Protein AF-A0A8H5XAP9-F1 (afdb_monomer_lite)

Secondary structure (DSSP, 8-state):
-----STTEEE--SB-TTT-PBPPTTSEEEEEEE-TTSSSEEEEPPPEEPPSSTT--EEETTEEEE--TT-HHHHHSPPEEEEEHHHHHHHHHH--SS-HHHHHHHHHHTSS-S---TTS-------S-TTS----HHHHHHTT-GGGGGS-HHHHHHHHHHSTT-HHHHHHHHHHHHHHHHS----TTS-S--SS---GGG-S-------------

Sequence (217 aa):
MKDLKTEGHIYIKPECELCDQTIHTDDWTVALLGNEDGLSPSYLTNKFLFPESQDVVEIADELILCQSLKCEMCETAHPSVTVHANCYRVFKQSYCQEDAMDAIWVASAWKAPWRHRPPQRKPQLDLTEMALVSIGGPVAEAIGISGLALLPSEVLQMVRSYIPDNLLWRYSPIQNIAEEMSRPFQNPFEPQHDTNRFTLAAVKAWKRESRGDGYYL

pLDDT: mean 74.47, std 18.19, range [29.27, 95.81]

Structure (mmCIF, N/CA/C/O backbone):
data_AF-A0A8H5XAP9-F1
#
_entry.id   AF-A0A8H5XAP9-F1
#
loop_
_atom_site.group_PDB
_atom_site.id
_atom_site.type_symbol
_atom_site.label_atom_id
_atom_site.label_alt_id
_atom_site.label_comp_id
_atom_site.label_asym_id
_atom_site.label_entity_id
_atom_site.label_seq_id
_atom_site.pdbx_PDB_ins_code
_atom_site.Cartn_x
_atom_site.Cartn_y
_atom_site.Cartn_z
_atom_site.occupancy
_atom_site.B_iso_or_equiv
_atom_site.auth_seq_id
_atom_site.auth_comp_id
_atom_site.auth_asym_id
_atom_site.auth_atom_id
_atom_site.pdbx_PDB_model_num
ATOM 1 N N . MET A 1 1 ? 17.745 -8.610 -31.308 1.00 33.56 1 MET A N 1
ATOM 2 C CA . MET A 1 1 ? 17.096 -8.427 -29.994 1.00 33.56 1 MET A CA 1
ATOM 3 C C . MET A 1 1 ? 17.336 -6.984 -29.614 1.00 33.56 1 MET A C 1
ATOM 5 O O . MET A 1 1 ? 18.493 -6.623 -29.487 1.00 33.56 1 MET A O 1
ATOM 9 N N . LYS A 1 2 ? 16.303 -6.137 -29.648 1.00 31.84 2 LYS A N 1
ATOM 10 C CA . LYS A 1 2 ? 16.456 -4.697 -29.408 1.00 31.84 2 LYS A CA 1
ATOM 11 C C . LYS A 1 2 ? 16.615 -4.451 -27.911 1.00 31.84 2 LYS A C 1
ATOM 13 O O . LYS A 1 2 ? 15.776 -4.912 -27.144 1.00 31.84 2 LYS A O 1
ATOM 18 N N . ASP A 1 3 ? 17.664 -3.717 -27.563 1.00 31.50 3 ASP A N 1
ATOM 19 C CA . ASP A 1 3 ? 17.886 -3.096 -26.264 1.00 31.50 3 ASP A CA 1
ATOM 20 C C . ASP A 1 3 ? 16.655 -2.274 -25.859 1.00 31.50 3 ASP A C 1
ATOM 22 O O . ASP A 1 3 ? 16.373 -1.218 -26.433 1.00 31.50 3 ASP A O 1
ATOM 26 N N . LEU A 1 4 ? 15.885 -2.778 -24.895 1.00 40.34 4 LEU A N 1
ATOM 27 C CA . LEU A 1 4 ? 14.902 -1.977 -24.175 1.00 40.34 4 LEU A CA 1
ATOM 28 C C . LEU A 1 4 ? 15.673 -1.228 -23.091 1.00 40.34 4 LEU A C 1
ATOM 30 O O . LEU A 1 4 ? 16.232 -1.839 -22.185 1.00 40.34 4 LEU A O 1
ATOM 34 N N . LYS A 1 5 ? 15.756 0.094 -23.246 1.00 38.84 5 LYS A N 1
ATOM 35 C CA . LYS A 1 5 ? 16.315 1.024 -22.263 1.00 38.84 5 LYS A CA 1
ATOM 36 C C . LYS A 1 5 ? 15.755 0.740 -20.862 1.00 38.84 5 LYS A C 1
ATOM 38 O O . LYS A 1 5 ? 14.582 0.428 -20.700 1.00 38.84 5 LYS A O 1
ATOM 43 N N . THR A 1 6 ? 16.599 0.929 -19.854 1.00 47.81 6 THR A N 1
ATOM 44 C CA . THR A 1 6 ? 16.268 0.940 -18.417 1.00 47.81 6 THR A CA 1
ATOM 45 C C . THR A 1 6 ? 15.243 2.010 -18.020 1.00 47.81 6 THR A C 1
ATOM 47 O O . THR A 1 6 ? 14.679 1.943 -16.930 1.00 47.81 6 THR A O 1
ATOM 50 N N . GLU A 1 7 ? 14.972 2.976 -18.901 1.00 54.88 7 GLU A N 1
ATOM 51 C CA . GLU A 1 7 ? 13.899 3.962 -18.771 1.00 54.88 7 GLU A CA 1
ATOM 52 C C . GLU A 1 7 ? 12.543 3.262 -18.943 1.00 54.88 7 GLU A C 1
ATOM 54 O O . GLU A 1 7 ? 12.080 3.044 -20.059 1.00 54.88 7 GLU A O 1
ATOM 59 N N . GLY A 1 8 ? 11.935 2.867 -17.825 1.00 74.62 8 GLY A N 1
ATOM 60 C CA . GLY A 1 8 ? 10.549 2.402 -17.785 1.00 74.62 8 GLY A CA 1
ATOM 61 C C . GLY A 1 8 ? 10.329 1.030 -17.157 1.00 74.62 8 GLY A C 1
ATOM 62 O O . GLY A 1 8 ? 9.193 0.602 -17.046 1.00 74.62 8 GLY A O 1
ATOM 63 N N . HIS A 1 9 ? 11.365 0.316 -16.719 1.00 84.00 9 HIS A N 1
ATOM 64 C CA . HIS A 1 9 ? 11.177 -0.990 -16.080 1.00 84.00 9 HIS A CA 1
ATOM 65 C C . HIS A 1 9 ? 10.960 -0.846 -14.570 1.00 84.00 9 HIS A C 1
ATOM 67 O O . HIS A 1 9 ? 11.804 -0.258 -13.896 1.00 84.00 9 HIS A O 1
ATOM 73 N N . ILE A 1 10 ? 9.876 -1.407 -14.023 1.00 85.44 10 ILE A N 1
ATOM 74 C CA . ILE A 1 10 ? 9.611 -1.400 -12.578 1.00 85.44 10 ILE A CA 1
ATOM 75 C C . ILE A 1 10 ? 9.282 -2.789 -12.050 1.00 85.44 10 ILE A C 1
ATOM 77 O O . ILE A 1 10 ? 8.612 -3.584 -12.705 1.00 85.44 10 ILE A O 1
ATOM 81 N N . TYR A 1 11 ? 9.744 -3.076 -10.835 1.00 86.50 11 TYR A N 1
ATOM 82 C CA . TYR A 1 11 ? 9.381 -4.301 -10.135 1.00 86.50 11 TYR A CA 1
ATOM 83 C C . TYR A 1 11 ? 8.073 -4.096 -9.365 1.00 86.50 11 TYR A C 1
ATOM 85 O O . TYR A 1 11 ? 7.950 -3.142 -8.600 1.00 86.50 11 TYR A O 1
ATOM 93 N N . ILE A 1 12 ? 7.101 -4.983 -9.528 1.00 88.12 12 ILE A N 1
ATOM 94 C CA . ILE A 1 12 ? 5.862 -4.970 -8.749 1.00 88.12 12 ILE A CA 1
ATOM 95 C C . ILE A 1 12 ? 5.796 -6.209 -7.858 1.00 88.12 12 ILE A C 1
ATOM 97 O O . ILE A 1 12 ? 6.134 -7.319 -8.268 1.00 88.12 12 ILE A O 1
ATOM 101 N N . LYS A 1 13 ? 5.393 -6.012 -6.602 1.00 87.25 13 LYS A N 1
ATOM 102 C CA . LYS A 1 13 ? 5.287 -7.080 -5.604 1.00 87.25 13 LYS A CA 1
ATOM 103 C C . LYS A 1 13 ? 3.863 -7.628 -5.570 1.00 87.25 13 LYS A C 1
ATOM 105 O O . LYS A 1 13 ? 2.929 -6.834 -5.595 1.00 87.25 13 LYS A O 1
ATOM 110 N N . PRO A 1 14 ? 3.681 -8.949 -5.399 1.00 87.94 14 PRO A N 1
ATOM 111 C CA . PRO A 1 14 ? 2.363 -9.556 -5.202 1.00 87.94 14 PRO A CA 1
ATOM 112 C C . PRO A 1 14 ? 1.807 -9.334 -3.784 1.00 87.94 14 PRO A C 1
ATOM 114 O O . PRO A 1 14 ? 0.855 -9.992 -3.382 1.00 87.94 14 PRO A O 1
ATOM 117 N N . GLU A 1 15 ? 2.409 -8.439 -3.002 1.00 89.75 15 GLU A N 1
ATOM 118 C CA . GLU A 1 15 ? 2.004 -8.071 -1.648 1.00 89.75 15 GLU A CA 1
ATOM 119 C C . GLU A 1 15 ? 1.873 -6.551 -1.597 1.00 89.75 15 GLU A C 1
ATOM 121 O O . GLU A 1 15 ? 2.761 -5.823 -2.047 1.00 89.75 15 GLU A O 1
ATOM 126 N N . CYS A 1 16 ? 0.760 -6.067 -1.054 1.00 91.19 16 CYS A N 1
ATOM 127 C CA . CYS A 1 16 ? 0.533 -4.646 -0.880 1.00 91.19 16 CYS A CA 1
ATOM 128 C C . CYS A 1 16 ? 1.353 -4.135 0.295 1.00 91.19 16 CYS A C 1
ATOM 130 O O . CYS A 1 16 ? 1.104 -4.501 1.434 1.00 91.19 16 CYS A O 1
ATOM 132 N N . GLU A 1 17 ? 2.255 -3.197 0.042 1.00 90.31 17 GLU A N 1
ATOM 133 C CA . GLU A 1 17 ? 3.202 -2.731 1.063 1.00 90.31 17 GLU A CA 1
ATOM 134 C C . GLU A 1 17 ? 2.578 -1.792 2.115 1.00 90.31 17 GLU A C 1
ATOM 136 O O . GLU A 1 17 ? 3.234 -1.428 3.090 1.00 90.31 17 GLU A O 1
ATOM 141 N N . LEU A 1 18 ? 1.293 -1.441 1.962 1.00 89.75 18 LEU A N 1
ATOM 142 C CA . LEU A 1 18 ? 0.511 -0.734 2.983 1.00 89.75 18 LEU A CA 1
ATOM 143 C C . LEU A 1 18 ? -0.195 -1.688 3.952 1.00 89.75 18 LEU A C 1
ATOM 145 O O . LEU A 1 18 ? -0.123 -1.470 5.157 1.00 89.75 18 LEU A O 1
ATOM 149 N N . CYS A 1 19 ? -0.897 -2.707 3.443 1.00 88.81 19 CYS A N 1
ATOM 150 C CA . CYS A 1 19 ? -1.712 -3.611 4.268 1.00 88.81 19 CYS A CA 1
ATOM 151 C C . CYS A 1 19 ? -1.105 -4.997 4.492 1.00 88.81 19 CYS A C 1
ATOM 153 O O . CYS A 1 19 ? -1.714 -5.808 5.185 1.00 88.81 19 CYS A O 1
ATOM 155 N N . ASP A 1 20 ? 0.032 -5.279 3.859 1.00 86.31 20 ASP A N 1
ATOM 156 C CA . ASP A 1 20 ? 0.786 -6.533 3.921 1.00 86.31 20 ASP A CA 1
ATOM 157 C C . ASP A 1 20 ? -0.023 -7.775 3.492 1.00 86.31 20 ASP A C 1
ATOM 159 O O . ASP A 1 20 ? 0.330 -8.911 3.800 1.00 86.31 20 ASP A O 1
ATOM 163 N N . GLN A 1 21 ? -1.117 -7.570 2.747 1.00 86.88 21 GLN A N 1
ATOM 164 C CA . GLN A 1 21 ? -1.918 -8.639 2.144 1.00 86.88 21 GLN A CA 1
ATOM 165 C C . GLN A 1 21 ? -1.531 -8.862 0.683 1.00 86.88 21 GLN A C 1
ATOM 167 O O . GLN A 1 21 ? -1.113 -7.931 -0.010 1.00 86.88 21 GLN A O 1
ATOM 172 N N . THR A 1 22 ? -1.730 -10.091 0.210 1.00 88.88 22 THR A N 1
ATOM 173 C CA . THR A 1 22 ? -1.566 -10.463 -1.198 1.00 88.88 22 THR A CA 1
ATOM 174 C C . THR A 1 22 ? -2.442 -9.599 -2.105 1.00 88.88 22 THR A C 1
ATOM 176 O O . THR A 1 22 ? -3.588 -9.311 -1.760 1.00 88.88 22 THR A O 1
ATOM 179 N N . ILE A 1 23 ? -1.885 -9.196 -3.246 1.00 90.50 23 ILE A N 1
ATOM 180 C CA . ILE A 1 23 ? -2.599 -8.539 -4.341 1.00 90.50 23 ILE A CA 1
ATOM 181 C C . ILE A 1 23 ? -2.984 -9.620 -5.349 1.00 90.50 23 ILE A C 1
ATOM 183 O O . ILE A 1 23 ? -2.113 -10.322 -5.871 1.00 90.50 23 ILE A O 1
ATOM 187 N N . HIS A 1 24 ? -4.279 -9.774 -5.598 1.00 89.19 24 HIS A N 1
ATOM 188 C CA . HIS A 1 24 ? -4.807 -10.726 -6.569 1.00 89.19 24 HIS A CA 1
ATOM 189 C C . HIS A 1 24 ? -4.922 -10.098 -7.958 1.00 89.19 24 HIS A C 1
ATOM 191 O O . HIS A 1 24 ? -4.840 -8.888 -8.131 1.00 89.19 24 HIS A O 1
ATOM 197 N N . THR A 1 25 ? -5.086 -10.930 -8.979 1.00 87.00 25 THR A N 1
ATOM 198 C CA . THR A 1 25 ? -5.018 -10.508 -10.385 1.00 87.00 25 THR A CA 1
ATOM 199 C C . THR A 1 25 ? -6.184 -9.608 -10.810 1.00 87.00 25 THR A C 1
ATOM 201 O O . THR A 1 25 ? -6.089 -8.828 -11.752 1.00 87.00 25 THR A O 1
ATOM 204 N N . ASP A 1 26 ? -7.290 -9.675 -10.079 1.00 86.12 26 ASP A N 1
ATOM 205 C CA . ASP A 1 26 ? -8.465 -8.822 -10.214 1.00 86.12 26 ASP A CA 1
ATOM 206 C C . ASP A 1 26 ? -8.389 -7.542 -9.361 1.00 86.12 26 ASP A C 1
ATOM 208 O O . ASP A 1 26 ? -9.256 -6.667 -9.472 1.00 86.12 26 ASP A O 1
ATOM 212 N N . ASP A 1 27 ? -7.345 -7.385 -8.542 1.00 90.50 27 ASP A N 1
ATOM 213 C CA . ASP A 1 27 ? -7.170 -6.206 -7.710 1.00 90.50 27 ASP A CA 1
ATOM 214 C C . ASP A 1 27 ? -6.608 -5.024 -8.507 1.00 90.50 27 ASP A C 1
ATOM 216 O O . ASP A 1 27 ? -5.501 -5.038 -9.060 1.00 90.50 27 ASP A O 1
ATOM 220 N N . TRP A 1 28 ? -7.350 -3.916 -8.469 1.00 94.69 28 TRP A N 1
ATOM 221 C CA . TRP A 1 28 ? -6.839 -2.625 -8.909 1.00 94.69 28 TRP A CA 1
ATOM 222 C C . TRP A 1 28 ? -5.670 -2.187 -8.033 1.00 94.69 28 TRP A C 1
ATOM 224 O O . TRP A 1 28 ? -5.798 -2.053 -6.812 1.00 94.69 28 TRP A O 1
ATOM 234 N N . THR A 1 29 ? -4.563 -1.862 -8.683 1.00 94.56 29 THR A N 1
ATOM 235 C CA . THR A 1 29 ? -3.263 -1.593 -8.077 1.00 94.56 29 THR A CA 1
ATOM 236 C C . THR A 1 29 ? -2.699 -0.278 -8.605 1.00 94.56 29 THR A C 1
ATOM 238 O O . THR A 1 29 ? -3.021 0.157 -9.711 1.00 94.56 29 THR A O 1
ATOM 241 N N . VAL A 1 30 ? -1.890 0.386 -7.786 1.00 94.94 30 VAL A N 1
ATOM 242 C CA . VAL A 1 30 ? -1.013 1.485 -8.201 1.00 94.94 30 VAL A CA 1
ATOM 243 C C . VAL A 1 30 ? 0.399 1.198 -7.708 1.00 94.94 30 VAL A C 1
ATOM 245 O O . VAL A 1 30 ? 0.587 0.516 -6.695 1.00 94.94 30 VAL A O 1
ATOM 248 N N . ALA A 1 31 ? 1.391 1.735 -8.408 1.00 92.94 31 ALA A N 1
ATOM 249 C CA . ALA A 1 31 ? 2.776 1.692 -7.978 1.00 92.94 31 ALA A CA 1
ATOM 250 C C . ALA A 1 31 ? 3.301 3.111 -7.743 1.00 92.94 31 ALA A C 1
ATOM 252 O O . ALA A 1 31 ? 3.038 4.025 -8.525 1.00 92.94 31 ALA A O 1
ATOM 253 N N . LEU A 1 32 ? 4.046 3.291 -6.655 1.00 92.50 32 LEU A N 1
ATOM 254 C CA . LEU A 1 32 ? 4.841 4.493 -6.427 1.00 92.50 32 LEU A CA 1
ATOM 255 C C . LEU A 1 32 ? 6.282 4.173 -6.803 1.00 92.50 32 LEU A C 1
ATOM 257 O O . LEU A 1 32 ? 6.804 3.143 -6.383 1.00 92.50 32 LEU A O 1
ATOM 261 N N . LEU A 1 33 ? 6.929 5.044 -7.566 1.00 89.25 33 LEU A N 1
ATOM 262 C CA . LEU A 1 33 ? 8.347 4.938 -7.894 1.00 89.25 33 LEU A CA 1
ATOM 263 C C . LEU A 1 33 ? 9.110 5.965 -7.071 1.00 89.25 33 LEU A C 1
ATOM 265 O O . LEU A 1 33 ? 8.654 7.095 -6.909 1.00 89.25 33 LEU A O 1
ATOM 269 N N . GLY A 1 34 ? 10.273 5.573 -6.573 1.00 86.75 34 GLY A N 1
ATOM 270 C CA . GLY A 1 34 ? 11.182 6.463 -5.873 1.00 86.75 34 GLY A CA 1
ATOM 271 C C . GLY A 1 34 ? 12.022 7.289 -6.835 1.00 86.75 34 GLY A C 1
ATOM 272 O O . GLY A 1 34 ? 12.225 6.927 -7.995 1.00 86.75 34 GLY A O 1
ATOM 273 N N . ASN A 1 35 ? 12.556 8.393 -6.333 1.00 83.88 35 ASN A N 1
ATOM 274 C CA . ASN A 1 35 ? 13.660 9.104 -6.968 1.00 83.88 35 ASN A CA 1
ATOM 275 C C . ASN A 1 35 ? 14.957 8.253 -6.972 1.00 83.88 35 ASN A C 1
ATOM 277 O O . ASN A 1 35 ? 14.998 7.140 -6.437 1.00 83.88 35 ASN A O 1
ATOM 281 N N . GLU A 1 36 ? 16.032 8.752 -7.586 1.00 77.19 36 GLU A N 1
ATOM 282 C CA . GLU A 1 36 ? 17.306 8.024 -7.754 1.00 77.19 36 GLU A CA 1
ATOM 283 C C . GLU A 1 36 ? 17.891 7.527 -6.409 1.00 77.19 36 GLU A C 1
ATOM 285 O O . GLU A 1 36 ? 18.351 6.386 -6.250 1.00 77.19 36 GLU A O 1
ATOM 290 N N . ASP A 1 37 ? 17.799 8.372 -5.386 1.00 74.94 37 ASP A N 1
ATOM 291 C CA . ASP A 1 37 ? 18.199 8.154 -3.996 1.00 74.94 37 ASP A CA 1
ATOM 292 C C . ASP A 1 37 ? 17.166 7.357 -3.179 1.00 74.94 37 ASP A C 1
ATOM 294 O O . ASP A 1 37 ? 17.506 6.760 -2.150 1.00 74.94 37 ASP A O 1
ATOM 298 N N . GLY A 1 38 ? 15.967 7.125 -3.724 1.00 75.19 38 GLY A N 1
ATOM 299 C CA . GLY A 1 38 ? 14.913 6.265 -3.173 1.00 75.19 38 GLY A CA 1
ATOM 300 C C . GLY A 1 38 ? 14.424 6.724 -1.805 1.00 75.19 38 GLY A C 1
ATOM 301 O O . GLY A 1 38 ? 13.996 5.901 -0.989 1.00 75.19 38 GLY A O 1
ATOM 302 N N . LEU A 1 39 ? 14.579 8.017 -1.531 1.00 78.06 39 LEU A N 1
ATOM 303 C CA . LEU A 1 39 ? 14.217 8.645 -0.269 1.00 78.06 39 LEU A CA 1
ATOM 304 C C . LEU A 1 39 ? 12.804 9.215 -0.331 1.00 78.06 39 LEU A C 1
ATOM 306 O O . LEU A 1 39 ? 12.109 9.163 0.682 1.00 78.06 39 LEU A O 1
ATOM 310 N N . SER A 1 40 ? 12.366 9.653 -1.511 1.00 82.50 40 SER A N 1
ATOM 311 C CA . SER A 1 40 ? 11.020 10.162 -1.754 1.00 82.50 40 SER A CA 1
ATOM 312 C C . SER A 1 40 ? 10.404 9.532 -3.009 1.00 82.50 40 SER A C 1
ATOM 314 O O . SER A 1 40 ? 11.134 9.079 -3.902 1.00 82.50 40 SER A O 1
ATOM 316 N N . PRO A 1 41 ? 9.067 9.473 -3.093 1.00 89.19 41 PRO A N 1
ATOM 317 C CA . PRO A 1 41 ? 8.372 9.141 -4.321 1.00 89.19 41 PRO A CA 1
ATOM 318 C C . PRO A 1 41 ? 8.589 10.248 -5.362 1.00 89.19 41 PRO A C 1
ATOM 320 O O . PRO A 1 41 ? 8.567 11.437 -5.061 1.00 89.19 41 PRO A O 1
ATOM 323 N N . SER A 1 42 ? 8.793 9.848 -6.610 1.00 88.94 42 SER A N 1
ATOM 324 C CA . SER A 1 42 ? 8.924 10.736 -7.768 1.00 88.94 42 SER A CA 1
ATOM 325 C C . SER A 1 42 ? 7.742 10.609 -8.726 1.00 88.94 42 SER A C 1
ATOM 327 O O . SER A 1 42 ? 7.433 11.547 -9.460 1.00 88.94 42 SER A O 1
ATOM 329 N N . TYR A 1 43 ? 7.071 9.455 -8.724 1.00 89.12 43 TYR A N 1
ATOM 330 C CA . TYR A 1 43 ? 6.002 9.151 -9.662 1.00 89.12 43 TYR A CA 1
ATOM 331 C C . TYR A 1 43 ? 4.976 8.189 -9.058 1.00 89.12 43 TYR A C 1
ATOM 333 O O . TYR A 1 43 ? 5.321 7.289 -8.291 1.00 89.12 43 TYR A O 1
ATOM 341 N N . LEU A 1 44 ? 3.713 8.376 -9.433 1.00 91.69 44 LEU A N 1
ATOM 342 C CA . LEU A 1 44 ? 2.600 7.483 -9.132 1.00 91.69 44 LEU A CA 1
ATOM 343 C C . LEU A 1 44 ? 1.992 7.036 -10.457 1.00 91.69 44 LEU A C 1
ATOM 345 O O . LEU A 1 44 ? 1.592 7.881 -11.258 1.00 91.69 44 LEU A O 1
ATOM 349 N N . THR A 1 45 ? 1.885 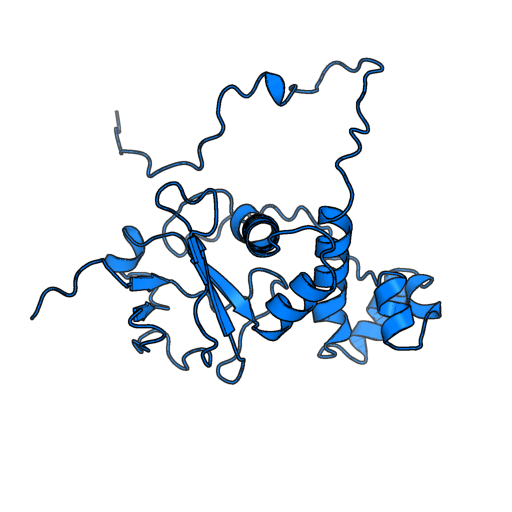5.728 -10.660 1.00 91.25 45 THR A N 1
ATOM 350 C CA . THR A 1 45 ? 1.212 5.186 -11.840 1.00 91.25 45 THR A CA 1
ATOM 351 C C . THR A 1 45 ? -0.295 5.446 -11.787 1.00 91.25 45 THR A C 1
ATOM 353 O O . THR A 1 45 ? -0.920 5.511 -10.722 1.00 91.25 45 THR A O 1
ATOM 356 N N . ASN A 1 46 ? -0.924 5.477 -12.952 1.00 90.56 46 ASN A N 1
ATOM 357 C CA . ASN A 1 46 ? -2.330 5.185 -13.126 1.00 90.56 46 ASN A CA 1
ATOM 358 C C . ASN A 1 46 ? -2.664 3.800 -12.557 1.00 90.56 46 ASN A C 1
ATOM 360 O O . ASN A 1 46 ? -1.804 2.944 -12.322 1.00 90.56 46 ASN A O 1
ATOM 364 N N . LYS A 1 47 ? -3.957 3.592 -12.307 1.00 92.69 47 LYS A N 1
ATOM 365 C CA . LYS A 1 47 ? -4.459 2.309 -11.818 1.00 92.69 47 LYS A CA 1
ATOM 366 C C . LYS A 1 47 ? -4.342 1.253 -12.911 1.00 92.69 47 LYS A C 1
ATOM 368 O O . LYS A 1 47 ? -4.772 1.493 -14.036 1.00 92.69 47 LYS A O 1
ATOM 373 N N . PHE A 1 48 ? -3.854 0.079 -12.541 1.00 90.94 48 PHE A N 1
ATOM 374 C CA . PHE A 1 48 ? -3.780 -1.102 -13.397 1.00 90.94 48 PHE A CA 1
ATOM 375 C C . PHE A 1 48 ? -4.340 -2.325 -12.661 1.00 90.94 48 PHE A C 1
ATOM 377 O O . PHE A 1 48 ? -4.443 -2.313 -11.432 1.00 90.94 48 PHE A O 1
ATOM 384 N N . LEU A 1 49 ? -4.752 -3.355 -13.399 1.00 90.75 49 LEU A N 1
ATOM 385 C CA . LEU A 1 49 ? -5.081 -4.658 -12.814 1.00 90.75 49 LEU A CA 1
ATOM 386 C C . LEU A 1 49 ? -3.782 -5.415 -12.566 1.00 90.75 49 LEU A C 1
ATOM 388 O O . LEU A 1 49 ? -2.876 -5.348 -13.391 1.00 90.75 49 LEU A O 1
ATOM 392 N N . PHE A 1 50 ? -3.660 -6.090 -11.426 1.00 89.25 50 PHE A N 1
ATOM 393 C CA . PHE A 1 50 ? -2.418 -6.788 -11.122 1.00 89.25 50 PHE A CA 1
ATOM 394 C C . PHE A 1 50 ? -2.177 -7.934 -12.131 1.00 89.25 50 PHE A C 1
ATOM 396 O O . PHE A 1 50 ? -3.069 -8.760 -12.322 1.00 89.25 50 PHE A O 1
ATOM 403 N N . PRO A 1 51 ? -1.001 -8.029 -12.782 1.00 85.25 51 PRO A N 1
ATOM 404 C CA . PRO A 1 51 ? -0.827 -8.977 -13.881 1.00 85.25 51 PRO A CA 1
ATOM 405 C C . PRO A 1 51 ? -0.906 -10.440 -13.427 1.00 85.25 51 PRO A C 1
ATOM 407 O O . PRO A 1 51 ? -0.333 -10.816 -12.401 1.00 85.25 51 PRO A O 1
ATOM 410 N N . GLU A 1 52 ? -1.552 -11.284 -14.239 1.00 74.88 52 GLU A N 1
ATOM 411 C CA . GLU A 1 52 ? -1.814 -12.698 -13.923 1.00 74.88 52 GLU A CA 1
ATOM 412 C C . GLU A 1 52 ? -0.576 -13.595 -13.853 1.00 74.88 52 GLU A C 1
ATOM 414 O O . GLU A 1 52 ? -0.614 -14.648 -13.215 1.00 74.88 52 GLU A O 1
ATOM 419 N N . SER A 1 53 ? 0.522 -13.221 -14.510 1.00 67.00 53 SER A N 1
ATOM 420 C CA . SER A 1 53 ? 1.693 -14.090 -14.597 1.00 67.00 53 SER A CA 1
ATOM 421 C C . SER A 1 53 ? 2.984 -13.364 -14.259 1.00 67.00 53 SER A C 1
ATOM 423 O O . SER A 1 53 ? 3.177 -12.195 -14.597 1.00 67.00 53 SER A O 1
ATOM 425 N N . GLN A 1 54 ? 3.898 -14.114 -13.642 1.00 61.59 54 GLN A N 1
ATOM 426 C CA . GLN A 1 54 ? 5.197 -13.618 -13.185 1.00 61.59 54 GLN A CA 1
ATOM 427 C C . GLN A 1 54 ? 6.140 -13.205 -14.336 1.00 61.59 54 GLN A C 1
ATOM 429 O O . GLN A 1 54 ? 7.182 -12.602 -14.080 1.00 61.59 54 GLN A O 1
ATOM 434 N N . ASP A 1 55 ? 5.739 -13.471 -15.586 1.00 54.97 55 ASP A N 1
ATOM 435 C CA . ASP A 1 55 ? 6.528 -13.290 -16.807 1.00 54.97 55 ASP A CA 1
ATOM 436 C C . ASP A 1 55 ? 5.821 -12.435 -17.885 1.00 54.97 55 ASP A C 1
ATOM 438 O O . ASP A 1 55 ? 6.358 -12.261 -18.982 1.00 54.97 55 ASP A O 1
ATOM 442 N N . VAL A 1 56 ? 4.628 -11.886 -17.609 1.00 53.41 56 VAL A N 1
ATOM 443 C CA . VAL A 1 56 ? 3.939 -10.977 -18.543 1.00 53.41 56 VAL A CA 1
ATOM 444 C C . VAL A 1 56 ? 4.362 -9.538 -18.269 1.00 53.41 56 VAL A C 1
ATOM 446 O O . VAL A 1 56 ? 4.164 -8.997 -17.186 1.00 53.41 56 VAL A O 1
ATOM 449 N N . VAL A 1 57 ? 4.935 -8.924 -19.302 1.00 55.62 57 VAL A N 1
ATOM 450 C CA . VAL A 1 57 ? 5.190 -7.487 -19.380 1.00 55.62 57 VAL A CA 1
ATOM 451 C C . VAL A 1 57 ? 3.872 -6.798 -19.709 1.00 55.62 57 VAL A C 1
ATOM 453 O O . VAL A 1 57 ? 3.452 -6.776 -20.866 1.00 55.62 57 VAL A O 1
ATOM 456 N N . GLU A 1 58 ? 3.218 -6.240 -18.696 1.00 63.00 58 GLU A N 1
ATOM 457 C CA . GLU A 1 58 ? 2.152 -5.266 -18.921 1.00 63.00 58 GLU A CA 1
ATOM 458 C C . GLU A 1 58 ? 2.747 -3.865 -18.996 1.00 63.00 58 GLU A C 1
ATOM 460 O O . GLU A 1 58 ? 3.676 -3.531 -18.257 1.00 63.00 58 GLU A O 1
ATOM 465 N N . ILE A 1 59 ? 2.225 -3.061 -19.924 1.00 60.62 59 ILE A N 1
ATOM 466 C CA . ILE A 1 59 ? 2.594 -1.656 -20.051 1.00 60.62 59 ILE A CA 1
ATOM 467 C C . ILE A 1 59 ? 1.521 -0.832 -19.349 1.00 60.62 59 ILE A C 1
ATOM 469 O O . ILE A 1 59 ? 0.402 -0.722 -19.850 1.00 60.62 59 ILE A O 1
ATOM 473 N N . ALA A 1 60 ? 1.874 -0.234 -18.216 1.00 65.44 60 ALA A N 1
ATOM 474 C CA . ALA A 1 60 ? 1.067 0.782 -17.550 1.00 65.44 60 ALA A CA 1
ATOM 475 C C . ALA A 1 60 ? 1.860 2.089 -17.564 1.00 65.44 60 ALA A C 1
ATOM 477 O O . ALA A 1 60 ? 2.989 2.122 -17.094 1.00 65.44 60 ALA A O 1
ATOM 478 N N . ASP A 1 61 ? 1.298 3.151 -18.141 1.00 69.06 61 ASP A N 1
ATOM 479 C CA . ASP A 1 61 ? 1.968 4.456 -18.291 1.00 69.06 61 ASP A CA 1
ATOM 480 C C . ASP A 1 61 ? 3.333 4.401 -18.970 1.00 69.06 61 ASP A C 1
ATOM 482 O O . ASP A 1 61 ? 4.286 5.040 -18.536 1.00 69.06 61 ASP A O 1
ATOM 486 N N . GLU A 1 62 ? 3.440 3.601 -20.032 1.00 79.06 62 GLU A N 1
ATOM 487 C CA . GLU A 1 62 ? 4.710 3.377 -20.738 1.00 79.06 62 GLU A CA 1
ATOM 488 C C . GLU A 1 62 ? 5.772 2.656 -19.878 1.00 79.06 62 GLU A C 1
ATOM 490 O O . GLU A 1 62 ? 6.889 2.429 -20.343 1.00 79.06 62 GLU A O 1
ATOM 495 N N . LEU A 1 63 ? 5.417 2.218 -18.662 1.00 82.06 63 LEU A N 1
ATOM 496 C CA . LEU A 1 63 ? 6.266 1.424 -17.783 1.00 82.06 63 LEU A CA 1
ATOM 497 C C . LEU A 1 63 ? 6.015 -0.068 -17.982 1.00 82.06 63 LEU A C 1
ATOM 499 O O . LEU A 1 63 ? 4.878 -0.528 -18.013 1.00 82.06 63 LEU A O 1
ATOM 503 N N . ILE A 1 64 ? 7.097 -0.833 -18.043 1.00 86.19 64 ILE A N 1
ATOM 504 C CA . ILE A 1 64 ? 7.103 -2.289 -18.021 1.00 86.19 64 ILE A CA 1
ATOM 505 C C . ILE A 1 64 ? 6.957 -2.749 -16.572 1.00 86.19 64 ILE A C 1
ATOM 507 O O . ILE A 1 64 ? 7.882 -2.602 -15.768 1.00 86.19 64 ILE A O 1
ATOM 511 N N . LEU A 1 65 ? 5.809 -3.346 -16.265 1.00 86.75 65 LEU A N 1
ATOM 512 C CA . LEU A 1 65 ? 5.547 -3.999 -14.991 1.00 86.75 65 LEU A CA 1
ATOM 513 C C . LEU A 1 65 ? 6.208 -5.380 -14.975 1.00 86.75 65 LEU A C 1
ATOM 515 O O . LEU A 1 65 ? 5.932 -6.220 -15.829 1.00 86.75 65 LEU A O 1
ATOM 519 N N . CYS A 1 66 ? 7.088 -5.619 -14.006 1.00 85.12 66 CYS A N 1
ATOM 520 C CA . CYS A 1 66 ? 7.847 -6.857 -13.894 1.00 85.12 66 CYS A CA 1
ATOM 521 C C . CYS A 1 66 ? 7.642 -7.519 -12.536 1.00 85.12 66 CYS A C 1
ATOM 523 O O . CYS A 1 66 ? 7.796 -6.890 -11.493 1.00 85.12 66 CYS A O 1
ATOM 525 N N . GLN A 1 67 ? 7.362 -8.818 -12.552 1.00 82.19 67 GLN A N 1
ATOM 526 C CA . GLN A 1 67 ? 7.283 -9.660 -11.354 1.00 82.19 67 GLN A CA 1
ATOM 527 C C . GLN A 1 67 ? 8.471 -10.631 -11.251 1.00 82.19 67 GLN A C 1
ATOM 529 O O . GLN A 1 67 ? 8.598 -11.376 -10.276 1.00 82.19 67 GLN A O 1
ATOM 534 N N . SER A 1 68 ? 9.366 -10.628 -12.245 1.00 79.25 68 SER A N 1
ATOM 535 C CA . SER A 1 68 ? 10.465 -11.581 -12.321 1.00 79.25 68 SER A CA 1
ATOM 536 C C . SER A 1 68 ? 11.542 -11.287 -11.281 1.00 79.25 68 SER A C 1
ATOM 538 O O . SER A 1 68 ? 12.186 -10.237 -11.255 1.00 79.25 68 SER A O 1
ATOM 540 N N . LEU A 1 69 ? 11.794 -12.296 -10.454 1.00 72.81 69 LEU A N 1
ATOM 541 C CA . LEU A 1 69 ? 12.771 -12.267 -9.369 1.00 72.81 69 LEU A CA 1
ATOM 542 C C . LEU A 1 69 ? 14.230 -12.232 -9.839 1.00 72.81 69 LEU A C 1
ATOM 544 O O . LEU A 1 69 ? 15.125 -11.963 -9.044 1.00 72.81 69 LEU A O 1
ATOM 548 N N . LYS A 1 70 ? 14.482 -12.561 -11.108 1.00 76.25 70 LYS A N 1
ATOM 549 C CA . LYS A 1 70 ? 15.828 -12.641 -11.697 1.00 76.25 70 LYS A CA 1
ATOM 550 C C . LYS A 1 70 ? 15.992 -11.678 -12.873 1.00 76.25 70 LYS A C 1
ATOM 552 O O . LYS A 1 70 ? 16.821 -11.915 -13.746 1.00 76.25 70 LYS A O 1
ATOM 557 N N . CYS A 1 71 ? 15.191 -10.616 -12.915 1.00 78.62 71 CYS A N 1
ATOM 558 C CA . CYS A 1 71 ? 15.281 -9.620 -13.970 1.00 78.62 71 CYS A CA 1
ATOM 559 C C . CYS A 1 71 ? 16.470 -8.679 -13.738 1.00 78.62 71 CYS A C 1
ATOM 561 O O . CYS A 1 71 ? 16.475 -7.897 -12.787 1.00 78.62 71 CYS A O 1
ATOM 563 N N . GLU A 1 72 ? 17.450 -8.710 -14.641 1.00 80.56 72 GLU A N 1
ATOM 564 C CA . GLU A 1 72 ? 18.622 -7.823 -14.597 1.00 80.56 72 GLU A CA 1
ATOM 565 C C . GLU A 1 72 ? 18.228 -6.340 -14.715 1.00 80.56 72 GLU A C 1
ATOM 567 O O . GLU A 1 72 ? 18.825 -5.484 -14.067 1.00 80.56 72 GLU A O 1
ATOM 572 N N . MET A 1 73 ? 17.155 -6.034 -15.454 1.00 80.31 73 MET A N 1
ATOM 573 C CA . MET A 1 73 ? 16.638 -4.667 -15.602 1.00 80.31 73 MET A CA 1
ATOM 574 C C . MET A 1 73 ? 16.065 -4.120 -14.287 1.00 80.31 73 MET A C 1
ATOM 576 O O . MET A 1 73 ? 16.234 -2.937 -13.988 1.00 80.31 73 MET A O 1
ATOM 580 N N . CYS A 1 74 ? 15.433 -4.975 -13.471 1.00 79.69 74 CYS A N 1
ATOM 581 C CA . CYS A 1 74 ? 14.950 -4.603 -12.138 1.00 79.69 74 CYS A CA 1
ATOM 582 C C . CYS A 1 74 ? 16.091 -4.304 -11.158 1.00 79.69 74 CYS A C 1
ATOM 584 O O . CYS A 1 74 ? 15.863 -3.591 -10.185 1.00 79.69 74 CYS A O 1
ATOM 586 N N . GLU A 1 75 ? 17.307 -4.825 -11.373 1.00 75.19 75 GLU A N 1
ATOM 587 C CA . GLU A 1 75 ? 18.435 -4.545 -10.472 1.00 75.19 75 GLU A CA 1
ATOM 588 C C . GLU A 1 75 ? 18.881 -3.083 -10.528 1.00 75.19 75 GLU A C 1
ATOM 590 O O . GLU A 1 75 ? 19.380 -2.545 -9.539 1.00 75.19 75 GLU A O 1
ATOM 595 N N . THR A 1 76 ? 18.723 -2.455 -11.692 1.00 75.81 76 THR A N 1
ATOM 596 C CA . THR A 1 76 ? 19.097 -1.058 -11.942 1.00 75.81 76 THR A CA 1
ATOM 597 C C . THR A 1 76 ? 17.900 -0.113 -11.965 1.00 75.81 76 THR A C 1
ATOM 599 O O . THR A 1 76 ? 18.084 1.090 -12.130 1.00 75.81 76 THR A O 1
ATOM 602 N N . ALA A 1 77 ? 16.683 -0.644 -11.834 1.00 79.06 77 ALA A N 1
ATOM 603 C CA . ALA A 1 77 ? 15.456 0.137 -11.816 1.00 79.06 77 ALA A CA 1
ATOM 604 C C . ALA A 1 77 ? 15.336 0.990 -10.545 1.00 79.06 77 ALA A C 1
ATOM 606 O O . ALA A 1 77 ? 15.910 0.683 -9.494 1.00 79.06 77 ALA A O 1
ATOM 607 N N . HIS A 1 78 ? 14.532 2.049 -10.637 1.00 80.31 78 HIS A N 1
ATOM 608 C CA . HIS A 1 78 ? 14.129 2.817 -9.466 1.00 80.31 78 HIS A CA 1
ATOM 609 C C . HIS A 1 78 ? 13.383 1.916 -8.474 1.00 80.31 78 HIS A C 1
ATOM 611 O O . HIS A 1 78 ? 12.635 1.026 -8.890 1.00 80.31 78 HIS A O 1
ATOM 617 N N . PRO A 1 79 ? 13.564 2.132 -7.158 1.00 83.00 79 PRO A N 1
ATOM 618 C CA . PRO A 1 79 ? 12.775 1.420 -6.171 1.00 83.00 79 PRO A CA 1
ATOM 619 C C . PRO A 1 79 ? 11.299 1.733 -6.391 1.00 83.00 79 PRO A C 1
ATOM 621 O O . PRO A 1 79 ? 10.929 2.865 -6.694 1.00 83.00 79 PRO A O 1
ATOM 624 N N . SER A 1 80 ? 10.461 0.730 -6.206 1.00 87.88 80 SER A N 1
ATOM 625 C CA . SER A 1 80 ? 9.022 0.837 -6.380 1.00 87.88 80 SER A CA 1
ATOM 626 C C . SER A 1 80 ? 8.304 0.234 -5.186 1.00 87.88 80 SER A C 1
ATOM 628 O O . SER A 1 80 ? 8.795 -0.701 -4.544 1.00 87.88 80 SER A O 1
ATOM 630 N N . VAL A 1 81 ? 7.134 0.793 -4.905 1.00 90.38 81 VAL A N 1
ATOM 631 C CA . VAL A 1 81 ? 6.207 0.323 -3.888 1.00 90.38 81 VAL A CA 1
ATOM 632 C C . VAL A 1 81 ? 4.911 -0.076 -4.570 1.00 90.38 81 VAL A C 1
ATOM 634 O O . VAL A 1 81 ? 4.345 0.727 -5.309 1.00 90.38 81 VAL A O 1
ATOM 637 N N . THR A 1 82 ? 4.423 -1.288 -4.318 1.00 92.88 82 THR A N 1
ATOM 638 C CA . THR A 1 82 ? 3.161 -1.778 -4.895 1.00 92.88 82 THR A CA 1
ATOM 639 C C . THR A 1 82 ? 2.042 -1.734 -3.863 1.00 92.88 82 THR A C 1
ATOM 641 O O . THR A 1 82 ? 2.191 -2.253 -2.755 1.00 92.88 82 THR A O 1
ATOM 644 N N . VAL A 1 83 ? 0.910 -1.110 -4.202 1.00 95.00 83 VAL A N 1
ATOM 645 C CA . VAL A 1 83 ? -0.223 -0.976 -3.278 1.00 95.00 83 VAL A CA 1
ATOM 646 C C . VAL A 1 83 ? -1.565 -1.175 -3.974 1.00 95.00 83 VAL A C 1
ATOM 648 O O . VAL A 1 83 ? -1.777 -0.703 -5.091 1.00 95.00 83 VAL A O 1
ATOM 651 N N . HIS A 1 84 ? -2.526 -1.795 -3.282 1.00 95.81 84 HIS A N 1
ATOM 652 C CA . HIS A 1 84 ? -3.911 -1.784 -3.748 1.00 95.81 84 HIS A CA 1
ATOM 653 C C . HIS A 1 84 ? -4.383 -0.333 -3.928 1.00 95.81 84 HIS A C 1
ATOM 655 O O . HIS A 1 84 ? -4.209 0.511 -3.042 1.00 95.81 84 HIS A O 1
ATOM 661 N N . ALA A 1 85 ? -5.089 -0.053 -5.020 1.00 95.81 85 ALA A N 1
ATOM 662 C CA . ALA A 1 85 ? -5.652 1.264 -5.297 1.00 95.81 85 ALA A CA 1
ATOM 663 C C . ALA A 1 85 ? -6.638 1.719 -4.203 1.00 95.81 85 ALA A C 1
ATOM 665 O O . ALA A 1 85 ? -6.744 2.912 -3.906 1.00 95.81 85 ALA A O 1
ATOM 666 N N . ASN A 1 86 ? -7.350 0.775 -3.576 1.00 94.25 86 ASN A N 1
ATOM 667 C CA . ASN A 1 86 ? -8.224 1.066 -2.440 1.00 94.25 86 ASN A CA 1
ATOM 668 C C . ASN A 1 86 ? -7.435 1.398 -1.169 1.00 94.25 86 ASN A C 1
ATOM 670 O O . ASN A 1 86 ? -7.814 2.333 -0.472 1.00 94.25 86 ASN A O 1
ATOM 674 N N . CYS A 1 87 ? -6.331 0.696 -0.896 1.00 94.69 87 CYS A N 1
ATOM 675 C CA . CYS A 1 87 ? -5.445 0.995 0.232 1.00 94.69 87 CYS A CA 1
ATOM 676 C C . CYS A 1 87 ? -4.840 2.397 0.099 1.00 94.69 87 CYS A C 1
ATOM 678 O O . CYS A 1 87 ? -4.910 3.179 1.044 1.00 94.69 87 CYS A O 1
ATOM 680 N N . TYR A 1 88 ? -4.355 2.749 -1.098 1.00 95.31 88 TYR A N 1
ATOM 681 C CA . TYR A 1 88 ? -3.887 4.102 -1.410 1.00 95.31 88 TYR A CA 1
ATOM 682 C C . TYR A 1 88 ? -4.973 5.156 -1.134 1.00 95.31 88 TYR A C 1
ATOM 684 O O . TYR A 1 88 ? -4.726 6.166 -0.476 1.00 95.31 88 TYR A O 1
ATOM 692 N N . ARG A 1 89 ? -6.208 4.909 -1.599 1.00 94.19 89 ARG A N 1
ATOM 693 C CA . ARG A 1 89 ? -7.337 5.828 -1.392 1.00 94.19 89 ARG A CA 1
ATOM 694 C C . ARG A 1 89 ? -7.686 5.994 0.087 1.00 94.19 89 ARG A C 1
ATOM 696 O O . ARG A 1 89 ? -7.866 7.125 0.522 1.00 94.19 89 ARG A O 1
ATOM 703 N N . VAL A 1 90 ? -7.791 4.895 0.832 1.00 92.19 90 VAL A N 1
ATOM 704 C CA . VAL A 1 90 ? -8.120 4.907 2.266 1.00 92.19 90 VAL A CA 1
ATOM 705 C C . VAL A 1 90 ? -7.063 5.676 3.055 1.00 92.19 90 VAL A C 1
ATOM 707 O O . VAL A 1 90 ? -7.421 6.523 3.872 1.00 92.19 90 VAL A O 1
ATOM 710 N N . PHE A 1 91 ? -5.777 5.445 2.767 1.00 93.75 91 PHE A N 1
ATOM 711 C CA . PHE A 1 91 ? -4.688 6.196 3.388 1.00 93.75 91 PHE A CA 1
ATOM 712 C C . PHE A 1 91 ? -4.836 7.693 3.109 1.00 93.75 91 PHE A C 1
ATOM 714 O O . PHE A 1 91 ? -4.912 8.491 4.035 1.00 93.75 91 PHE A O 1
ATOM 721 N N . LYS A 1 92 ? -4.970 8.077 1.833 1.00 93.38 92 LYS A N 1
ATOM 722 C CA . LYS A 1 92 ? -5.106 9.482 1.424 1.00 93.38 92 LYS A CA 1
ATOM 723 C C . LYS A 1 92 ? -6.326 10.177 2.041 1.00 93.38 92 LYS A C 1
ATOM 725 O O . LYS A 1 92 ? -6.272 11.371 2.288 1.00 93.38 92 LYS A O 1
ATOM 730 N N . GLN A 1 93 ? -7.422 9.453 2.264 1.00 90.50 93 GLN A N 1
ATOM 731 C CA . GLN A 1 93 ? -8.627 9.991 2.911 1.00 90.50 93 GLN A CA 1
ATOM 732 C C . GLN A 1 93 ? -8.464 10.195 4.419 1.00 90.50 93 GLN A C 1
ATOM 734 O O . GLN A 1 93 ? -9.163 11.027 4.987 1.00 90.50 93 GLN A O 1
ATOM 739 N N . SER A 1 94 ? -7.579 9.425 5.051 1.00 89.06 94 SER A N 1
ATOM 740 C CA . SER A 1 94 ? -7.364 9.445 6.504 1.00 89.06 94 SER A CA 1
ATOM 741 C C . SER A 1 94 ? -6.143 10.287 6.897 1.00 89.06 94 SER A C 1
ATOM 743 O O . SER A 1 94 ? -5.963 10.610 8.066 1.00 89.06 94 SER A O 1
ATOM 745 N N . TYR A 1 95 ? -5.303 10.648 5.922 1.00 90.75 95 TYR A N 1
ATOM 746 C CA . TYR A 1 95 ? -4.143 11.510 6.102 1.00 90.75 95 TYR A CA 1
ATOM 747 C C . TYR A 1 95 ? -4.538 12.991 5.997 1.00 90.75 95 TYR A C 1
ATOM 749 O O . TYR A 1 95 ? -5.120 13.413 4.998 1.00 90.75 95 TYR A O 1
ATOM 757 N N . CYS A 1 96 ? -4.218 13.785 7.021 1.00 84.62 96 CYS A N 1
ATOM 758 C CA . CYS A 1 96 ? -4.687 15.169 7.159 1.00 84.62 96 CYS A CA 1
ATOM 759 C C . CYS A 1 96 ? -3.684 16.238 6.693 1.00 84.62 96 CYS A C 1
ATOM 761 O O . CYS A 1 96 ? -4.023 17.421 6.727 1.00 84.62 96 CYS A O 1
ATOM 763 N N . GLN A 1 97 ? -2.457 15.867 6.314 1.00 82.25 97 GLN A N 1
ATOM 764 C CA . GLN A 1 97 ? -1.444 16.824 5.848 1.00 82.25 97 GLN A CA 1
ATOM 765 C C . GLN A 1 97 ? -1.378 16.881 4.314 1.00 82.25 97 GLN A C 1
ATOM 767 O O . GLN A 1 97 ? -1.961 16.050 3.610 1.00 82.25 97 GLN A O 1
ATOM 772 N N . GLU A 1 98 ? -0.680 17.892 3.795 1.00 75.00 98 GLU A N 1
ATOM 773 C CA . GLU A 1 98 ? -0.376 17.989 2.368 1.00 75.00 98 GLU A CA 1
ATOM 774 C C . GLU A 1 98 ? 0.569 16.853 1.943 1.00 75.00 98 GLU A C 1
ATOM 776 O O . GLU A 1 98 ? 1.349 16.346 2.742 1.00 75.00 98 GLU A O 1
ATOM 781 N N . ASP A 1 99 ? 0.464 16.444 0.681 1.00 78.19 99 ASP A N 1
ATOM 782 C CA . ASP A 1 99 ? 1.294 15.403 0.063 1.00 78.19 99 ASP A CA 1
ATOM 783 C C . ASP A 1 99 ? 1.291 14.016 0.750 1.00 78.19 99 ASP A C 1
ATOM 785 O O . ASP A 1 99 ? 2.280 13.514 1.284 1.00 78.19 99 ASP A O 1
ATOM 789 N N . ALA A 1 100 ? 0.153 13.320 0.659 1.00 88.19 100 ALA A N 1
ATOM 790 C CA . ALA A 1 100 ? 0.031 11.942 1.141 1.00 88.19 100 ALA A CA 1
ATOM 791 C C . ALA A 1 100 ? 0.979 10.941 0.442 1.00 88.19 100 ALA A C 1
ATOM 793 O O . ALA A 1 100 ? 1.135 9.827 0.943 1.00 88.19 100 ALA A O 1
ATOM 794 N N . MET A 1 101 ? 1.579 11.274 -0.713 1.00 90.44 101 MET A N 1
ATOM 795 C CA . MET A 1 101 ? 2.473 10.341 -1.410 1.00 90.44 101 ME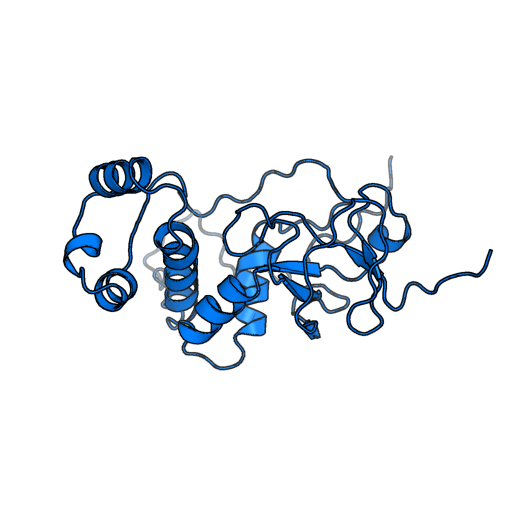T A CA 1
ATOM 796 C C . MET A 1 101 ? 3.749 10.094 -0.613 1.00 90.44 101 MET A C 1
ATOM 798 O O . MET A 1 101 ? 4.137 8.933 -0.472 1.00 90.44 101 MET A O 1
ATOM 802 N N . ASP A 1 102 ? 4.355 11.142 -0.054 1.00 89.94 102 ASP A N 1
ATOM 803 C CA . ASP A 1 102 ? 5.542 11.026 0.798 1.00 89.94 102 ASP A CA 1
ATOM 804 C C . ASP A 1 102 ? 5.263 10.140 2.016 1.00 89.94 102 ASP A C 1
ATOM 806 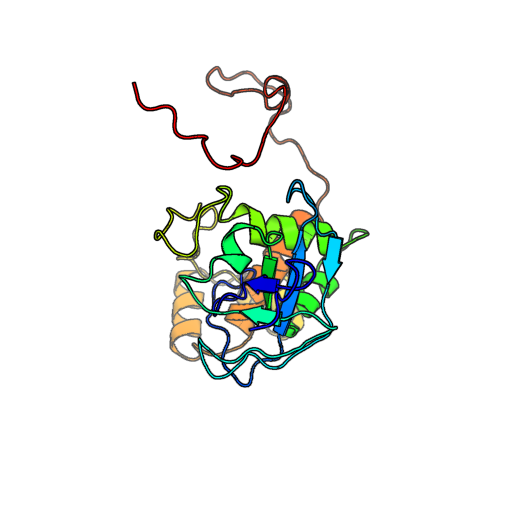O O . ASP A 1 102 ? 6.014 9.206 2.308 1.00 89.94 102 ASP A O 1
ATOM 810 N N . ALA A 1 103 ? 4.133 10.364 2.688 1.00 90.44 103 ALA A N 1
ATOM 811 C CA . ALA A 1 103 ? 3.727 9.565 3.841 1.00 90.44 103 ALA A CA 1
ATOM 812 C C . ALA A 1 103 ? 3.489 8.089 3.473 1.00 90.44 103 ALA A C 1
ATOM 814 O O . ALA A 1 103 ? 3.955 7.194 4.179 1.00 90.44 103 ALA A O 1
ATOM 815 N N . ILE A 1 104 ? 2.831 7.814 2.340 1.00 92.25 104 ILE A N 1
ATOM 816 C CA . ILE A 1 104 ? 2.628 6.445 1.833 1.00 92.25 104 ILE A CA 1
ATOM 817 C C . ILE A 1 104 ? 3.968 5.783 1.510 1.00 92.25 104 ILE A C 1
ATOM 819 O O . ILE A 1 104 ? 4.173 4.611 1.840 1.00 92.25 104 ILE A O 1
ATOM 823 N N . TRP A 1 105 ? 4.887 6.520 0.884 1.00 90.56 105 TRP A N 1
ATOM 824 C CA . TRP A 1 105 ? 6.229 6.034 0.592 1.00 90.56 105 TRP A CA 1
ATOM 825 C C . TRP A 1 105 ? 6.972 5.660 1.872 1.00 90.56 105 TRP A C 1
ATOM 827 O O . TRP A 1 105 ? 7.531 4.569 1.949 1.00 90.56 105 TRP A O 1
ATOM 837 N N . VAL A 1 106 ? 6.932 6.508 2.902 1.00 87.44 106 VAL A N 1
ATOM 838 C CA . VAL A 1 106 ? 7.539 6.206 4.205 1.00 87.44 106 VAL A CA 1
ATOM 839 C C . VAL A 1 106 ? 6.880 4.979 4.837 1.00 87.44 106 VAL A C 1
ATOM 841 O O . VAL A 1 106 ? 7.584 4.026 5.167 1.00 87.44 106 VAL A O 1
ATOM 844 N N . ALA A 1 107 ? 5.548 4.948 4.931 1.00 87.94 107 ALA A N 1
ATOM 845 C CA . ALA A 1 107 ? 4.795 3.847 5.538 1.00 87.94 107 ALA A CA 1
ATOM 846 C C . ALA A 1 107 ? 5.055 2.490 4.865 1.00 87.94 107 ALA A C 1
ATOM 848 O O . ALA A 1 107 ? 4.987 1.452 5.519 1.00 87.94 107 ALA A O 1
ATOM 849 N N . SER A 1 108 ? 5.370 2.501 3.570 1.00 88.00 108 SER A N 1
ATOM 850 C CA . SER A 1 108 ? 5.540 1.287 2.774 1.00 88.00 108 SER A CA 1
ATOM 851 C C . SER A 1 108 ? 7.016 0.922 2.577 1.00 88.00 108 SER A C 1
ATOM 853 O O . SER A 1 108 ? 7.476 -0.141 2.992 1.00 88.00 108 SER A O 1
ATOM 855 N N . ALA A 1 109 ? 7.812 1.822 1.988 1.00 82.00 109 ALA A N 1
ATOM 856 C CA . ALA A 1 109 ? 9.188 1.544 1.583 1.00 82.00 109 ALA A CA 1
ATOM 857 C C . ALA A 1 109 ? 10.141 1.364 2.773 1.00 82.00 109 ALA A C 1
ATOM 859 O O . ALA A 1 109 ? 11.213 0.767 2.616 1.00 82.00 109 ALA A O 1
ATOM 860 N N . TRP A 1 110 ? 9.831 1.916 3.951 1.00 74.50 110 TRP A N 1
ATOM 861 C CA . TRP A 1 110 ? 10.715 1.847 5.123 1.00 74.50 110 TRP A CA 1
ATOM 862 C C . TRP A 1 110 ? 10.529 0.580 5.966 1.00 74.50 110 TRP A C 1
ATOM 864 O O . TRP A 1 110 ? 11.421 0.270 6.752 1.00 74.50 110 TRP A O 1
ATOM 874 N N . LYS A 1 111 ? 9.483 -0.226 5.720 1.00 75.00 111 LYS A N 1
ATOM 875 C CA . LYS A 1 111 ? 9.361 -1.593 6.275 1.00 75.00 111 LYS A CA 1
ATOM 876 C C . LYS A 1 111 ? 10.514 -2.504 5.832 1.00 75.00 111 LYS A C 1
ATOM 878 O O . LYS A 1 111 ? 10.941 -3.407 6.552 1.00 75.00 111 LYS A O 1
ATOM 883 N N . ALA A 1 112 ? 11.064 -2.231 4.647 1.00 70.19 112 ALA A N 1
ATOM 884 C CA . ALA A 1 112 ? 12.239 -2.890 4.092 1.00 70.19 112 ALA A CA 1
ATOM 885 C C . ALA A 1 112 ? 13.342 -1.852 3.812 1.00 70.19 112 ALA A C 1
ATOM 887 O O . ALA A 1 112 ? 13.573 -1.496 2.651 1.00 70.19 112 ALA A O 1
ATOM 888 N N . PRO A 1 113 ? 14.044 -1.356 4.850 1.00 60.69 113 PRO A N 1
ATOM 889 C CA . PRO A 1 113 ? 14.959 -0.224 4.710 1.00 60.69 113 PRO A CA 1
ATOM 890 C C . PRO A 1 113 ? 16.174 -0.547 3.831 1.00 60.69 113 PRO A C 1
ATOM 892 O O . PRO A 1 113 ? 16.812 0.355 3.313 1.00 60.69 113 PRO A O 1
ATOM 895 N N . TRP A 1 114 ? 16.491 -1.814 3.590 1.00 63.09 114 TRP A N 1
ATOM 896 C CA . TRP A 1 114 ? 17.653 -2.211 2.796 1.00 63.09 114 TRP A CA 1
ATOM 897 C C . TRP A 1 114 ? 17.321 -2.302 1.300 1.00 63.09 114 TRP A C 1
ATOM 899 O O . TRP A 1 114 ? 16.353 -2.972 0.928 1.00 63.09 114 TRP A O 1
ATOM 909 N N . ARG A 1 115 ? 18.130 -1.703 0.410 1.00 58.12 115 ARG A N 1
ATOM 910 C CA . ARG A 1 115 ? 18.048 -1.971 -1.041 1.00 58.12 115 ARG A CA 1
ATOM 911 C C . ARG A 1 115 ? 18.741 -3.308 -1.317 1.00 58.12 115 ARG A C 1
ATOM 913 O O . ARG A 1 115 ? 19.963 -3.394 -1.317 1.00 58.12 115 ARG A O 1
ATOM 920 N N . HIS A 1 116 ? 17.976 -4.368 -1.547 1.00 53.41 116 HIS A N 1
ATOM 921 C CA . HIS A 1 116 ? 18.538 -5.657 -1.965 1.00 53.41 116 HIS A CA 1
ATOM 922 C C . HIS A 1 116 ? 17.770 -6.179 -3.166 1.00 53.41 116 HIS A C 1
ATOM 924 O O . HIS A 1 116 ? 16.611 -5.801 -3.354 1.00 53.41 116 HIS A O 1
ATOM 930 N N . ARG A 1 117 ? 18.414 -7.081 -3.918 1.00 54.31 117 ARG A N 1
ATOM 931 C CA . ARG A 1 117 ? 17.776 -7.831 -5.000 1.00 54.31 117 ARG A CA 1
ATOM 932 C C . ARG A 1 117 ? 16.440 -8.431 -4.531 1.00 54.31 117 ARG A C 1
ATOM 934 O O . ARG A 1 117 ? 16.368 -8.936 -3.401 1.00 54.31 117 ARG A O 1
ATOM 941 N N . PRO A 1 118 ? 15.417 -8.470 -5.391 1.00 54.28 118 PRO A N 1
ATOM 942 C CA . PRO A 1 118 ? 14.358 -9.463 -5.244 1.00 54.28 118 PRO A CA 1
ATOM 943 C C . PRO A 1 118 ? 14.982 -10.881 -5.251 1.00 54.28 118 PRO A C 1
ATOM 945 O O . PRO A 1 118 ? 15.852 -11.139 -6.078 1.00 54.28 118 PRO A O 1
ATOM 948 N N . PRO A 1 119 ? 14.606 -11.846 -4.390 1.00 55.88 119 PRO A N 1
ATOM 949 C CA . PRO A 1 119 ? 14.089 -11.773 -3.036 1.00 55.88 119 PRO A CA 1
ATOM 950 C C . PRO A 1 119 ? 15.009 -12.592 -2.102 1.00 55.88 119 PRO A C 1
ATOM 952 O O . PRO A 1 119 ? 14.797 -13.788 -1.888 1.00 55.88 119 PRO A O 1
ATOM 955 N N . GLN A 1 120 ? 16.031 -11.998 -1.492 1.00 48.12 120 GLN A N 1
ATOM 956 C CA . GLN A 1 120 ? 16.493 -12.612 -0.243 1.00 48.12 120 GLN A CA 1
ATOM 957 C C . GLN A 1 120 ? 15.473 -12.219 0.819 1.00 48.12 120 GLN A C 1
ATOM 959 O O . GLN A 1 120 ? 15.320 -11.030 1.089 1.00 48.12 120 GLN A O 1
ATOM 964 N N . ARG A 1 121 ? 14.702 -13.200 1.319 1.00 47.94 121 ARG A N 1
ATOM 965 C CA . ARG A 1 121 ? 13.727 -13.031 2.409 1.00 47.94 121 ARG A CA 1
ATOM 966 C C . ARG A 1 121 ? 14.381 -12.186 3.502 1.00 47.94 121 ARG A C 1
ATOM 968 O O . ARG A 1 121 ? 15.312 -12.646 4.157 1.00 47.94 121 ARG A O 1
ATOM 975 N N . LYS A 1 122 ? 13.958 -10.928 3.619 1.00 53.59 122 LYS A N 1
ATOM 976 C CA . LYS A 1 122 ? 14.553 -9.977 4.558 1.00 53.59 122 LYS A CA 1
ATOM 977 C C . LYS A 1 122 ? 13.930 -10.177 5.937 1.00 53.59 122 LYS A C 1
ATOM 979 O O . LYS A 1 122 ? 12.746 -10.509 6.003 1.00 53.59 122 LYS A O 1
ATOM 984 N N . PRO A 1 123 ? 14.658 -9.879 7.022 1.00 52.59 123 PRO A N 1
ATOM 985 C CA . PRO A 1 123 ? 14.008 -9.405 8.232 1.00 52.59 123 PRO A CA 1
ATOM 986 C C . PRO A 1 123 ? 13.269 -8.110 7.867 1.00 52.59 123 PRO A C 1
ATOM 988 O O . PRO A 1 123 ? 13.896 -7.087 7.584 1.00 52.59 123 PRO A O 1
ATOM 991 N N . GLN A 1 124 ? 11.941 -8.172 7.766 1.00 55.84 124 GLN A N 1
ATOM 992 C CA . GLN A 1 124 ? 11.143 -6.953 7.791 1.00 55.84 124 GLN A CA 1
ATOM 993 C C . GLN A 1 124 ? 11.244 -6.380 9.201 1.00 55.84 124 GLN A C 1
ATOM 995 O O . GLN A 1 124 ? 11.262 -7.133 10.179 1.00 55.84 124 GLN A O 1
ATOM 1000 N N . LEU A 1 125 ? 11.355 -5.058 9.307 1.00 53.56 125 LEU A N 1
ATOM 1001 C CA . LEU A 1 125 ? 11.136 -4.423 10.595 1.00 53.56 125 LEU A CA 1
ATOM 1002 C C . LEU A 1 125 ? 9.633 -4.510 10.856 1.00 53.56 125 LEU A C 1
ATOM 1004 O O . LEU A 1 125 ? 8.874 -3.673 10.374 1.00 53.56 125 LEU A O 1
ATOM 1008 N N . ASP A 1 126 ? 9.214 -5.552 11.570 1.00 51.91 126 ASP A N 1
ATOM 1009 C CA . ASP A 1 126 ? 7.853 -5.650 12.087 1.00 51.91 126 ASP A CA 1
ATOM 1010 C C . ASP A 1 126 ? 7.739 -4.690 13.277 1.00 51.91 126 ASP A C 1
ATOM 1012 O O . ASP A 1 126 ? 7.905 -5.057 14.437 1.00 51.91 126 ASP A O 1
ATOM 1016 N N . LEU A 1 127 ? 7.620 -3.395 12.965 1.00 48.34 127 LEU A N 1
ATOM 1017 C CA . LEU A 1 127 ? 7.494 -2.325 13.964 1.00 48.34 127 LEU A CA 1
ATOM 1018 C C . LEU A 1 127 ? 6.082 -2.259 14.554 1.00 48.34 127 LEU A C 1
ATOM 1020 O O . LEU A 1 127 ? 5.840 -1.550 15.526 1.00 48.34 127 LEU A O 1
ATOM 1024 N N . THR A 1 128 ? 5.161 -2.998 13.955 1.00 48.47 128 THR A N 1
ATOM 1025 C CA . THR A 1 128 ? 3.784 -3.176 14.378 1.00 48.47 128 THR A CA 1
ATOM 1026 C C . THR A 1 128 ? 3.672 -4.555 15.000 1.00 48.47 128 THR A C 1
ATOM 1028 O O . THR A 1 128 ? 3.940 -5.534 14.326 1.00 48.47 128 THR A O 1
ATOM 1031 N N . GLU A 1 129 ? 3.219 -4.693 16.246 1.00 46.00 129 GLU A N 1
ATOM 1032 C CA . GLU A 1 129 ? 2.697 -5.988 16.701 1.00 46.00 129 GLU A CA 1
ATOM 1033 C C . GLU A 1 129 ? 1.406 -6.301 15.911 1.00 46.00 129 GLU A C 1
ATOM 1035 O O . GLU A 1 129 ? 0.296 -6.202 16.429 1.00 46.00 129 GLU A O 1
ATOM 1040 N N . MET A 1 130 ? 1.520 -6.676 14.629 1.00 48.81 130 MET A N 1
ATOM 1041 C CA . MET A 1 130 ? 0.386 -7.042 13.767 1.00 48.81 130 MET A CA 1
ATOM 1042 C C . MET A 1 130 ? -0.340 -8.305 14.250 1.00 48.81 130 MET A C 1
ATOM 1044 O O . MET A 1 130 ? -1.386 -8.672 13.712 1.00 48.81 130 MET A O 1
ATOM 1048 N N . ALA A 1 131 ? 0.198 -8.976 15.271 1.00 51.94 131 ALA A N 1
ATOM 1049 C CA . ALA A 1 131 ? -0.453 -10.090 15.939 1.00 51.94 131 ALA A CA 1
ATOM 1050 C C . ALA A 1 131 ? -1.722 -9.666 16.700 1.00 51.94 131 ALA A C 1
ATOM 1052 O O . ALA A 1 131 ? -2.615 -10.495 16.874 1.00 51.94 131 ALA A O 1
ATOM 1053 N N . LEU A 1 132 ? -1.833 -8.401 17.130 1.00 62.94 132 LEU A N 1
ATOM 1054 C CA . LEU A 1 132 ? -3.004 -7.911 17.855 1.00 62.94 132 LEU A CA 1
ATOM 1055 C C . LEU A 1 132 ? -3.888 -7.064 16.941 1.00 62.94 132 LEU A C 1
ATOM 1057 O O . LEU A 1 132 ? -3.530 -5.970 16.507 1.00 62.94 132 LEU A O 1
ATOM 1061 N N . VAL A 1 133 ? -5.084 -7.578 16.655 1.00 72.75 133 VAL A N 1
ATOM 1062 C CA . VAL A 1 133 ? -6.102 -6.839 15.908 1.00 72.75 133 VAL A CA 1
ATOM 1063 C C . VAL A 1 133 ? -6.572 -5.650 16.738 1.00 72.75 133 VAL A C 1
ATOM 1065 O O . VAL A 1 133 ? -6.997 -5.805 17.882 1.00 72.75 133 VAL A O 1
ATOM 1068 N N . SER A 1 134 ? -6.532 -4.468 16.129 1.00 79.69 134 SER A N 1
ATOM 1069 C CA . SER A 1 134 ? -7.031 -3.225 16.708 1.00 79.69 134 SER A CA 1
ATOM 1070 C C . SER A 1 134 ? -7.881 -2.477 15.686 1.00 79.69 134 SER A C 1
ATOM 1072 O O . SER A 1 134 ? -7.557 -2.448 14.495 1.00 79.69 134 SER A O 1
ATOM 1074 N N . ILE A 1 135 ? -8.969 -1.875 16.164 1.00 82.81 135 ILE A N 1
ATOM 1075 C CA . ILE A 1 135 ? -9.834 -0.988 15.388 1.00 82.81 135 ILE A CA 1
ATOM 1076 C C . ILE A 1 135 ? -9.806 0.388 16.047 1.00 82.81 135 ILE A C 1
ATOM 1078 O O . ILE A 1 135 ? -10.151 0.520 17.220 1.00 82.81 135 ILE A O 1
ATOM 1082 N N . GLY A 1 136 ? -9.402 1.412 15.294 1.00 79.50 136 GLY A N 1
ATOM 1083 C CA . GLY A 1 136 ? -9.423 2.793 15.774 1.00 79.50 136 GLY A CA 1
ATOM 1084 C C . GLY A 1 136 ? -10.852 3.316 15.952 1.00 79.50 136 GLY A C 1
ATOM 1085 O O . GLY A 1 136 ? -11.773 2.885 15.258 1.00 79.50 136 GLY A O 1
ATOM 1086 N N . GLY A 1 137 ? -11.038 4.283 16.857 1.00 80.75 137 GLY A N 1
ATOM 1087 C CA . GLY A 1 137 ? -12.326 4.961 17.074 1.00 80.75 137 GLY A CA 1
ATOM 1088 C C . GLY A 1 137 ? -12.981 5.466 15.778 1.00 80.75 137 GLY A C 1
ATOM 1089 O O . GLY A 1 137 ? -14.118 5.079 15.506 1.00 80.75 137 GLY A O 1
ATOM 1090 N N . PRO A 1 138 ? -12.260 6.222 14.926 1.00 77.94 138 P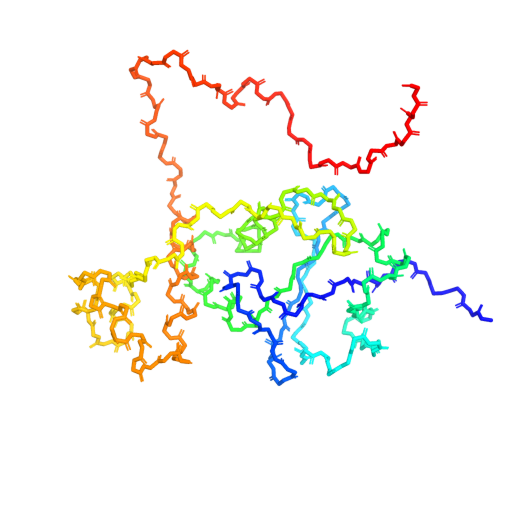RO A N 1
ATOM 1091 C CA . PRO A 1 138 ? -12.798 6.712 13.655 1.00 77.94 138 PRO A CA 1
ATOM 1092 C C . PRO A 1 138 ? -13.253 5.591 12.712 1.00 77.94 138 PRO A C 1
ATOM 1094 O O . PRO A 1 138 ? -14.288 5.703 12.055 1.00 77.94 138 PRO A O 1
ATOM 1097 N N . VAL A 1 139 ? -12.524 4.472 12.683 1.00 79.38 139 VAL A N 1
ATOM 1098 C CA . VAL A 1 139 ? -12.872 3.297 11.869 1.00 79.38 139 VAL A CA 1
ATOM 1099 C C . VAL A 1 139 ? -14.166 2.657 12.364 1.00 79.38 139 VAL A C 1
ATOM 1101 O O . VAL A 1 139 ? -15.064 2.377 11.571 1.00 79.38 139 VAL A O 1
ATOM 1104 N N . ALA A 1 140 ? -14.280 2.454 13.679 1.00 83.44 140 ALA A N 1
ATOM 1105 C CA . ALA A 1 140 ? -15.464 1.888 14.319 1.00 83.44 140 ALA A CA 1
ATOM 1106 C C . ALA A 1 140 ? -16.708 2.776 14.120 1.00 83.44 140 ALA A C 1
ATOM 1108 O O . ALA A 1 140 ? -17.804 2.269 13.873 1.00 83.44 140 ALA A O 1
ATOM 1109 N N . GLU A 1 141 ? -16.538 4.098 14.176 1.00 82.75 141 GLU A N 1
ATOM 1110 C CA . GLU A 1 141 ? -17.590 5.075 13.877 1.00 82.75 141 GLU A CA 1
ATOM 1111 C C . GLU A 1 141 ? -18.019 5.029 12.408 1.00 82.75 141 GLU A C 1
ATOM 1113 O O . GLU A 1 141 ? -19.217 4.991 12.124 1.00 82.75 141 GLU A O 1
ATOM 1118 N N . ALA A 1 142 ? -17.066 4.957 11.474 1.00 78.44 142 ALA A N 1
ATOM 1119 C CA . ALA A 1 142 ? -17.351 4.924 10.040 1.00 78.44 142 ALA A CA 1
ATOM 1120 C C . ALA A 1 142 ? -18.185 3.702 9.616 1.00 78.44 142 ALA A C 1
ATOM 1122 O O . ALA A 1 142 ? -18.975 3.790 8.675 1.00 78.44 142 ALA A O 1
ATOM 1123 N N . ILE A 1 143 ? -18.048 2.573 10.318 1.00 80.00 143 ILE A N 1
ATOM 1124 C CA . ILE A 1 143 ? -18.849 1.360 10.079 1.00 80.00 143 ILE A CA 1
ATOM 1125 C C . ILE A 1 143 ? -20.136 1.301 10.915 1.00 80.00 143 ILE A C 1
ATOM 1127 O O . ILE A 1 143 ? -20.871 0.318 10.838 1.00 80.00 143 ILE A O 1
ATOM 1131 N N . GLY A 1 144 ? -20.424 2.337 11.709 1.00 82.56 144 GLY A N 1
ATOM 1132 C CA . GLY A 1 144 ? -21.637 2.437 12.523 1.00 82.56 144 GLY A CA 1
ATOM 1133 C C . GLY A 1 144 ? -21.644 1.545 13.767 1.00 82.56 144 GLY A C 1
ATOM 1134 O O . GLY A 1 144 ? -22.708 1.282 14.325 1.00 82.56 144 GLY A O 1
ATOM 1135 N N . ILE A 1 145 ? -20.477 1.066 14.208 1.00 86.25 145 ILE A N 1
ATOM 1136 C CA . ILE A 1 145 ? -20.332 0.188 15.374 1.00 86.25 145 ILE A CA 1
ATOM 1137 C C . ILE A 1 145 ? -19.198 0.722 16.252 1.00 86.25 145 ILE A C 1
ATOM 1139 O O . ILE A 1 145 ? -18.182 0.062 16.456 1.00 86.25 145 ILE A O 1
ATOM 1143 N N . SER A 1 146 ? -19.376 1.920 16.812 1.00 85.56 146 SER A N 1
ATOM 1144 C CA . SER A 1 146 ? -18.368 2.588 17.654 1.00 85.56 146 SER A CA 1
ATOM 1145 C C . SER A 1 146 ? -17.869 1.715 18.814 1.00 85.56 146 SER A C 1
ATOM 1147 O O . SER A 1 146 ? -16.718 1.826 19.227 1.00 85.56 146 SER A O 1
ATOM 1149 N N . GLY A 1 147 ? -18.708 0.794 19.306 1.00 86.88 147 GLY A N 1
ATOM 1150 C CA . GLY A 1 147 ? -18.337 -0.170 20.344 1.00 86.88 147 GLY A CA 1
ATOM 1151 C C . GLY A 1 147 ? -17.181 -1.103 19.964 1.00 86.88 147 GLY A C 1
ATOM 1152 O O . GLY A 1 147 ? -16.529 -1.617 20.866 1.00 86.88 147 GLY A O 1
ATOM 1153 N N . LEU A 1 148 ? -16.880 -1.292 18.671 1.00 87.56 148 LEU A N 1
ATOM 1154 C CA . LEU A 1 148 ? -15.753 -2.121 18.224 1.00 87.56 148 LEU A CA 1
ATOM 1155 C C . LEU A 1 148 ? -14.399 -1.580 18.689 1.00 87.56 148 LEU A C 1
ATOM 1157 O O . LEU A 1 148 ? -13.539 -2.374 19.051 1.00 87.56 148 LEU A O 1
ATOM 1161 N N . ALA A 1 149 ? -14.218 -0.258 18.744 1.00 88.06 149 ALA A N 1
ATOM 1162 C CA . ALA A 1 149 ? -12.965 0.346 19.207 1.00 88.06 149 ALA A CA 1
ATOM 1163 C C . ALA A 1 149 ? -12.721 0.166 20.718 1.00 88.06 149 ALA A C 1
ATOM 1165 O O . ALA A 1 149 ? -11.615 0.392 21.199 1.00 88.06 149 ALA A O 1
ATOM 1166 N N . LEU A 1 150 ? -13.753 -0.226 21.474 1.00 89.31 150 LEU A N 1
ATOM 1167 C CA . LEU A 1 150 ? -13.675 -0.470 22.917 1.00 89.31 150 LEU A CA 1
ATOM 1168 C C . LEU A 1 150 ? -13.419 -1.944 23.253 1.00 89.31 150 LEU A C 1
ATOM 1170 O O . LEU A 1 150 ? -13.252 -2.283 24.425 1.00 89.31 150 LEU A O 1
ATOM 1174 N N . LEU A 1 151 ? -13.445 -2.830 22.254 1.00 90.06 151 LEU A N 1
ATOM 1175 C CA . LEU A 1 151 ? -13.266 -4.254 22.485 1.00 90.06 151 LEU A CA 1
ATOM 1176 C C . LEU A 1 151 ? -11.787 -4.590 22.720 1.00 90.06 151 LEU A C 1
ATOM 1178 O O . LEU A 1 151 ? -10.922 -4.080 22.007 1.00 90.06 151 LEU A O 1
ATOM 1182 N N . PRO A 1 152 ? -11.490 -5.499 23.665 1.00 89.50 152 PRO A N 1
ATOM 1183 C CA . PRO A 1 152 ? -10.167 -6.096 23.783 1.00 89.50 152 PRO A CA 1
ATOM 1184 C C . PRO A 1 152 ? -9.742 -6.786 22.480 1.00 89.50 152 PRO A C 1
ATOM 1186 O O . PRO A 1 152 ? -10.583 -7.304 21.732 1.00 89.50 152 PRO A O 1
ATOM 1189 N N . SER A 1 153 ? -8.434 -6.835 22.228 1.00 85.94 153 SER A N 1
ATOM 1190 C CA . SER A 1 153 ? -7.868 -7.420 21.007 1.00 85.94 153 SER A CA 1
ATOM 1191 C C . SER A 1 153 ? -8.236 -8.897 20.845 1.00 85.94 153 SER A C 1
ATOM 1193 O O . SER A 1 153 ? -8.431 -9.353 19.722 1.00 85.94 153 SER A O 1
ATOM 1195 N N . GLU A 1 154 ? -8.433 -9.639 21.938 1.00 87.62 154 GLU A N 1
ATOM 1196 C CA . GLU A 1 154 ? -8.871 -11.037 21.912 1.00 87.62 154 GLU A CA 1
ATOM 1197 C C . GLU A 1 154 ? -10.283 -11.175 21.338 1.00 87.62 154 GLU A C 1
ATOM 1199 O O . GLU A 1 154 ? -10.556 -12.069 20.536 1.00 87.62 154 GLU A O 1
ATOM 1204 N N . VAL A 1 155 ? -11.184 -10.262 21.708 1.00 90.69 155 VAL A N 1
ATOM 1205 C CA . VAL A 1 155 ? -12.555 -10.250 21.187 1.00 90.69 155 VAL A CA 1
ATOM 1206 C C . VAL A 1 155 ? -12.546 -9.829 19.723 1.00 90.69 155 VAL A C 1
ATOM 1208 O O . VAL A 1 155 ? -13.220 -10.452 18.907 1.00 90.69 155 VAL A O 1
ATOM 1211 N N . LEU A 1 156 ? -11.743 -8.828 19.354 1.00 89.56 156 LEU A N 1
ATOM 1212 C CA . LEU A 1 156 ? -11.574 -8.439 17.953 1.00 89.56 156 LEU A CA 1
ATOM 1213 C C . LEU A 1 156 ? -10.998 -9.577 17.105 1.00 89.56 156 LEU A C 1
ATOM 1215 O O . LEU A 1 156 ? -11.455 -9.794 15.984 1.00 89.56 156 LEU A O 1
ATOM 1219 N N . GLN A 1 157 ? -10.069 -10.358 17.654 1.00 88.25 157 GLN A N 1
ATOM 1220 C CA . GLN A 1 157 ? -9.533 -11.552 17.009 1.00 88.25 157 GLN A CA 1
ATOM 1221 C C . GLN A 1 157 ? -10.615 -12.621 16.805 1.00 88.25 157 GLN A C 1
ATOM 1223 O O . GLN A 1 157 ? -10.666 -13.249 15.745 1.00 88.25 157 GLN A O 1
ATOM 1228 N N . MET A 1 158 ? -11.510 -12.807 17.782 1.00 89.88 158 MET A N 1
ATOM 1229 C CA . MET A 1 158 ? -12.674 -13.682 17.623 1.00 89.88 158 MET A CA 1
ATOM 1230 C C . MET A 1 158 ? -13.613 -13.171 16.529 1.00 89.88 158 MET A C 1
ATOM 1232 O O . MET A 1 158 ? -14.025 -13.948 15.681 1.00 89.88 158 MET A O 1
ATOM 1236 N N . VAL A 1 159 ? -13.936 -11.875 16.494 1.00 90.06 159 VAL A N 1
ATOM 1237 C CA . VAL A 1 159 ? -14.780 -11.311 15.425 1.00 90.06 159 VAL A CA 1
ATOM 1238 C C . VAL A 1 159 ? -14.112 -11.514 14.062 1.00 90.06 159 VAL A C 1
ATOM 1240 O O . VAL A 1 159 ? -14.767 -11.955 13.119 1.00 90.06 159 VAL A O 1
ATOM 1243 N N . ARG A 1 160 ? -12.797 -11.281 13.961 1.00 88.62 160 ARG A N 1
ATOM 1244 C CA . ARG A 1 160 ? -12.025 -11.518 12.736 1.00 88.62 160 ARG A CA 1
ATOM 1245 C C . ARG A 1 160 ? -12.093 -12.968 12.274 1.00 88.62 160 ARG A C 1
ATOM 1247 O O . ARG A 1 160 ? -12.201 -13.186 11.075 1.00 88.62 160 ARG A O 1
ATOM 1254 N N . SER A 1 161 ? -12.077 -13.950 13.175 1.00 87.69 161 SER A N 1
ATOM 1255 C CA . SER A 1 161 ? -12.154 -15.361 12.772 1.00 87.69 161 SER A CA 1
ATOM 1256 C C . SER A 1 161 ? -13.499 -15.744 12.140 1.00 87.69 161 SER A C 1
ATOM 1258 O O . SER A 1 161 ? -13.533 -16.659 11.320 1.00 87.69 161 SER A O 1
ATOM 1260 N N . TYR A 1 162 ? -14.585 -15.024 12.450 1.00 91.00 162 TYR A N 1
ATOM 1261 C CA . TYR A 1 162 ? -15.888 -15.205 11.795 1.00 91.00 162 TYR A CA 1
ATOM 1262 C C . TYR A 1 162 ? -16.001 -14.492 10.443 1.00 91.00 162 TYR A C 1
ATOM 1264 O O . TYR A 1 162 ? -16.777 -14.923 9.592 1.00 91.00 162 TYR A O 1
ATOM 1272 N N . ILE A 1 163 ? -15.261 -13.400 10.243 1.00 88.81 163 ILE A N 1
ATOM 1273 C CA . ILE A 1 163 ? -15.297 -12.584 9.019 1.00 88.81 163 ILE A CA 1
ATOM 1274 C C . ILE A 1 163 ? -13.877 -12.237 8.532 1.00 88.81 163 ILE A C 1
ATOM 1276 O O . ILE A 1 163 ? -13.531 -11.054 8.464 1.00 88.81 163 ILE A O 1
ATOM 1280 N N . PRO A 1 164 ? -13.037 -13.235 8.199 1.00 83.44 164 PRO A N 1
ATOM 1281 C CA . PRO A 1 164 ? -11.599 -13.036 7.986 1.00 83.44 164 PRO A CA 1
ATOM 1282 C C . PRO A 1 164 ? -11.277 -12.136 6.789 1.00 83.44 164 PRO A C 1
ATOM 1284 O O . PRO A 1 164 ? -10.351 -11.330 6.867 1.00 83.44 164 PRO A O 1
ATOM 1287 N N . ASP A 1 165 ? -12.088 -12.215 5.734 1.00 82.44 165 ASP A N 1
ATOM 1288 C CA . ASP A 1 165 ? -11.869 -11.506 4.466 1.00 82.44 165 ASP A CA 1
ATOM 1289 C C . ASP A 1 165 ? -12.542 -10.127 4.425 1.00 82.44 165 ASP A C 1
ATOM 1291 O O . ASP A 1 165 ? -12.579 -9.456 3.391 1.00 82.44 165 ASP A O 1
ATOM 1295 N N . ASN A 1 166 ? -13.115 -9.679 5.545 1.00 87.38 166 ASN A N 1
ATOM 1296 C CA . ASN A 1 166 ? -13.767 -8.381 5.592 1.00 87.38 166 ASN A CA 1
ATOM 1297 C C . ASN A 1 166 ? -12.740 -7.246 5.442 1.00 87.38 166 ASN A C 1
ATOM 1299 O O . ASN A 1 166 ? -11.723 -7.201 6.138 1.00 87.38 166 ASN A O 1
ATOM 1303 N N . LEU A 1 167 ? -13.053 -6.281 4.571 1.00 86.88 167 LEU A N 1
ATOM 1304 C CA . LEU A 1 167 ? -12.209 -5.118 4.289 1.00 86.88 167 LEU A CA 1
ATOM 1305 C C . LEU A 1 167 ? -11.891 -4.272 5.529 1.00 86.88 167 LEU A C 1
ATOM 1307 O O . LEU A 1 167 ? -10.873 -3.586 5.534 1.00 86.88 167 LEU A O 1
ATOM 1311 N N . LEU A 1 168 ? -12.703 -4.353 6.586 1.00 87.50 168 LEU A N 1
ATOM 1312 C CA . LEU A 1 168 ? -12.428 -3.747 7.889 1.00 87.50 168 LEU A CA 1
ATOM 1313 C C . LEU A 1 168 ? -11.015 -4.074 8.390 1.00 87.50 168 LEU A C 1
ATOM 1315 O O . LEU A 1 168 ? -10.273 -3.175 8.780 1.00 87.50 168 LEU A O 1
ATOM 1319 N N . TRP A 1 169 ? -10.611 -5.343 8.315 1.00 85.62 169 TRP A N 1
ATOM 1320 C CA . TRP A 1 169 ? -9.307 -5.798 8.805 1.00 85.62 169 TRP A CA 1
ATOM 1321 C C . TRP A 1 169 ? -8.149 -5.346 7.920 1.00 85.62 169 TRP A C 1
ATOM 1323 O O . TRP A 1 169 ? -7.020 -5.249 8.389 1.00 85.62 169 TRP A O 1
ATOM 1333 N N . ARG A 1 170 ? -8.430 -5.059 6.644 1.00 86.44 170 ARG A N 1
ATOM 1334 C CA . ARG A 1 170 ? -7.459 -4.509 5.692 1.00 86.44 170 ARG A CA 1
ATOM 1335 C C . ARG A 1 170 ? -7.309 -3.000 5.859 1.00 86.44 170 ARG A C 1
ATOM 1337 O O . ARG A 1 170 ? -6.198 -2.492 5.785 1.00 86.44 170 ARG A O 1
ATOM 1344 N N . TYR A 1 171 ? -8.411 -2.276 6.035 1.00 88.81 171 TYR A N 1
ATOM 1345 C CA . TYR A 1 171 ? -8.424 -0.813 6.027 1.00 88.81 171 TYR A CA 1
ATOM 1346 C C . TYR A 1 171 ? -8.124 -0.207 7.391 1.00 88.81 171 TYR A C 1
ATOM 1348 O O . TYR A 1 171 ? -7.448 0.816 7.437 1.00 88.81 171 TYR A O 1
ATOM 1356 N N . SER A 1 172 ? -8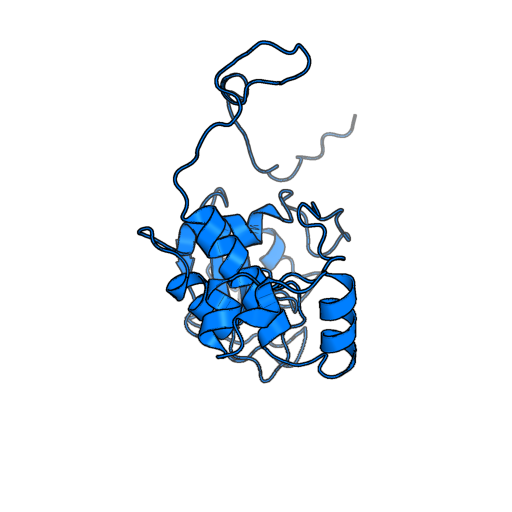.531 -0.849 8.489 1.00 86.94 172 SER A N 1
ATOM 1357 C CA . SER A 1 172 ? -8.310 -0.301 9.830 1.00 86.94 172 SER A CA 1
ATOM 1358 C C . SER A 1 172 ? -6.833 -0.007 10.138 1.00 86.94 172 SER A C 1
ATOM 1360 O O . SER A 1 172 ? -6.543 1.101 10.589 1.00 86.94 172 SER A O 1
ATOM 1362 N N . PRO A 1 173 ? -5.869 -0.914 9.864 1.00 84.69 173 PRO A N 1
ATOM 1363 C CA . PRO A 1 173 ? -4.456 -0.621 10.110 1.00 84.69 173 PRO A CA 1
ATOM 1364 C C . PRO A 1 173 ? -3.941 0.558 9.276 1.00 84.69 173 PRO A C 1
ATOM 1366 O O . PRO A 1 173 ? -3.176 1.378 9.767 1.00 84.69 173 PRO A O 1
ATOM 1369 N N . ILE A 1 174 ? -4.405 0.685 8.030 1.00 89.19 174 ILE A N 1
ATOM 1370 C CA . ILE A 1 174 ? -4.005 1.763 7.114 1.00 89.19 174 ILE A CA 1
ATOM 1371 C C . ILE A 1 174 ? -4.486 3.116 7.634 1.00 89.19 174 ILE A C 1
ATOM 1373 O O . ILE A 1 174 ? -3.727 4.081 7.616 1.00 89.19 174 ILE A O 1
ATOM 1377 N N . GLN A 1 175 ? -5.739 3.185 8.091 1.00 88.06 175 GLN A N 1
ATOM 1378 C CA . GLN A 1 175 ? -6.308 4.404 8.666 1.00 88.06 175 GLN A CA 1
ATOM 1379 C C . GLN A 1 175 ? -5.549 4.804 9.929 1.00 88.06 175 GLN A C 1
ATOM 1381 O O . GLN A 1 175 ? -5.128 5.951 10.033 1.00 88.06 175 GLN A O 1
ATOM 1386 N N . ASN A 1 176 ? -5.275 3.845 10.819 1.00 84.31 176 ASN A N 1
ATOM 1387 C CA . ASN A 1 176 ? -4.490 4.088 12.028 1.00 84.31 176 ASN A CA 1
ATOM 1388 C C . ASN A 1 176 ? -3.095 4.655 11.701 1.00 84.31 176 ASN A C 1
ATOM 1390 O O . ASN A 1 176 ? -2.705 5.661 12.287 1.00 84.31 176 ASN A O 1
ATOM 1394 N N . ILE A 1 177 ? -2.369 4.062 10.740 1.00 86.38 177 ILE A N 1
ATOM 1395 C CA . ILE A 1 177 ? -1.044 4.555 10.320 1.00 86.38 177 ILE A CA 1
ATOM 1396 C C . ILE A 1 177 ? -1.150 5.966 9.727 1.00 86.38 177 ILE A C 1
ATOM 1398 O O . ILE A 1 177 ? -0.351 6.837 10.065 1.00 86.38 177 ILE A O 1
ATOM 1402 N N . ALA A 1 178 ? -2.131 6.216 8.857 1.00 89.50 178 ALA A N 1
ATOM 1403 C CA . ALA A 1 178 ? -2.326 7.526 8.239 1.00 89.50 178 ALA A CA 1
ATOM 1404 C C . ALA A 1 178 ? -2.646 8.613 9.280 1.00 89.50 178 ALA A C 1
ATOM 1406 O O . ALA A 1 178 ? -2.084 9.708 9.232 1.00 89.50 178 ALA A O 1
ATOM 1407 N N . GLU A 1 179 ? -3.510 8.311 10.247 1.00 86.94 179 GLU A N 1
ATOM 1408 C CA . GLU A 1 179 ? -3.844 9.219 11.343 1.00 86.94 179 GLU A CA 1
ATOM 1409 C C . GLU A 1 179 ? -2.643 9.466 12.257 1.00 86.94 179 GLU A C 1
ATOM 1411 O O . GLU A 1 179 ? -2.390 10.608 12.639 1.00 86.94 179 GLU A O 1
ATOM 1416 N N . GLU A 1 180 ? -1.877 8.426 12.593 1.00 84.19 180 GLU A N 1
ATOM 1417 C CA . GLU A 1 180 ? -0.664 8.548 13.401 1.00 84.19 180 GLU A CA 1
ATOM 1418 C C . GLU A 1 180 ? 0.383 9.423 12.704 1.00 84.19 180 GLU A C 1
ATOM 1420 O O . GLU A 1 180 ? 0.887 10.367 13.309 1.00 84.19 180 GLU A O 1
ATOM 1425 N N . MET A 1 181 ? 0.631 9.190 11.413 1.00 86.12 181 MET A N 1
ATOM 1426 C CA . MET A 1 181 ? 1.533 10.009 10.596 1.00 86.12 181 MET A CA 1
ATOM 1427 C C . MET A 1 181 ? 1.025 11.438 10.372 1.00 86.12 181 MET A C 1
ATOM 1429 O O . MET A 1 181 ? 1.812 12.326 10.049 1.00 86.12 181 MET A O 1
ATOM 1433 N N . SER A 1 182 ? -0.278 11.678 10.532 1.00 87.25 182 SER A N 1
ATOM 1434 C CA . SER A 1 182 ? -0.861 13.021 10.451 1.00 87.25 182 SER A CA 1
ATOM 1435 C C . SER A 1 182 ? -0.643 13.835 11.719 1.00 87.25 182 SER A C 1
ATOM 1437 O O . SER A 1 182 ? -0.730 15.067 11.676 1.00 87.25 182 SER A O 1
ATOM 1439 N N . ARG A 1 183 ? -0.381 13.180 12.857 1.00 82.50 183 ARG A N 1
ATOM 1440 C CA . ARG A 1 183 ? -0.136 13.884 14.114 1.00 82.50 183 ARG A CA 1
ATOM 1441 C C . ARG A 1 183 ? 1.190 14.633 14.005 1.00 82.50 183 ARG A C 1
ATOM 1443 O O . ARG A 1 183 ? 2.184 14.054 13.567 1.00 82.50 183 ARG A O 1
ATOM 1450 N N . PRO A 1 184 ? 1.241 15.913 14.410 1.00 73.19 184 PRO A N 1
ATOM 1451 C CA . PRO A 1 184 ? 2.514 16.604 14.508 1.00 73.19 184 PRO A CA 1
ATOM 1452 C C . PRO A 1 184 ? 3.427 15.803 15.434 1.00 73.19 184 PRO A C 1
ATOM 1454 O O . PRO A 1 184 ? 2.980 15.327 16.480 1.00 73.19 184 PRO A O 1
ATOM 1457 N N . PHE A 1 185 ? 4.691 15.642 15.044 1.00 63.81 185 PHE A N 1
ATOM 1458 C CA . PHE A 1 185 ? 5.670 14.937 15.862 1.00 63.81 185 PHE A CA 1
ATOM 1459 C C . PHE A 1 185 ? 5.744 15.593 17.246 1.00 63.81 185 PHE A C 1
ATOM 1461 O O . PHE A 1 185 ? 6.260 16.699 17.403 1.00 63.81 185 PHE A O 1
ATOM 1468 N N . GLN A 1 186 ? 5.210 14.911 18.255 1.00 55.31 186 GLN A N 1
ATOM 1469 C CA . GLN A 1 186 ? 5.377 15.283 19.651 1.00 55.31 186 GLN A CA 1
ATOM 1470 C C . GLN A 1 186 ? 6.551 14.469 20.168 1.00 55.31 186 GLN A C 1
ATOM 1472 O O . GLN A 1 186 ? 6.409 13.266 20.352 1.00 55.31 186 GLN A O 1
ATOM 1477 N N . ASN A 1 187 ? 7.717 15.097 20.350 1.00 49.94 187 ASN A N 1
ATOM 1478 C CA . ASN A 1 187 ? 8.887 14.425 20.907 1.00 49.94 187 ASN A CA 1
ATOM 1479 C C . ASN A 1 187 ? 8.593 14.038 22.369 1.00 49.94 187 ASN A C 1
ATOM 1481 O O . ASN A 1 187 ? 8.622 14.920 23.228 1.00 49.94 187 ASN A O 1
ATOM 1485 N N . PRO A 1 188 ? 8.374 12.752 22.706 1.00 49.88 188 PRO A N 1
ATOM 1486 C CA . PRO A 1 188 ? 8.119 12.342 24.088 1.00 49.88 188 PRO A CA 1
ATOM 1487 C C . PRO A 1 188 ? 9.386 12.433 24.956 1.00 49.88 188 PRO A C 1
ATOM 1489 O O . PRO A 1 188 ? 9.353 12.125 26.144 1.00 49.88 188 PRO A O 1
ATOM 1492 N N . PHE A 1 189 ? 10.517 12.802 24.344 1.00 48.97 189 PHE A N 1
ATOM 1493 C CA . PHE A 1 189 ? 11.859 12.797 24.909 1.00 48.97 189 PHE A CA 1
ATOM 1494 C C . PHE A 1 189 ? 12.520 14.180 24.875 1.00 48.97 189 PHE A C 1
ATOM 1496 O O . PHE A 1 189 ? 13.749 14.271 24.809 1.00 48.97 189 PHE A O 1
ATOM 1503 N N . GLU A 1 190 ? 11.743 15.267 24.964 1.00 47.69 190 GLU A N 1
ATOM 1504 C CA . GLU A 1 190 ? 12.288 16.459 25.627 1.00 47.69 190 GLU A CA 1
ATOM 1505 C C . GLU A 1 190 ? 12.762 16.040 27.036 1.00 47.69 190 GLU A C 1
ATOM 1507 O O . GLU A 1 190 ? 12.027 15.370 27.764 1.00 47.69 190 GLU A O 1
ATOM 1512 N N . PRO A 1 191 ? 14.034 16.279 27.392 1.00 49.22 191 PRO A N 1
ATOM 1513 C CA . PRO A 1 191 ? 14.752 15.377 28.283 1.00 49.22 191 PRO A CA 1
ATOM 1514 C C . PRO A 1 191 ? 14.345 15.508 29.757 1.00 49.22 191 PRO A C 1
ATOM 1516 O O . PRO A 1 191 ? 14.429 16.583 30.345 1.00 49.22 191 PRO A O 1
ATOM 1519 N N . GLN A 1 192 ? 14.110 14.364 30.405 1.00 42.19 192 GLN A N 1
ATOM 1520 C CA . GLN A 1 192 ? 14.811 14.054 31.653 1.00 42.19 192 GLN A CA 1
ATOM 1521 C C . GLN A 1 192 ? 15.697 12.831 31.383 1.00 42.19 192 GLN A C 1
ATOM 1523 O O . GLN A 1 192 ? 15.232 11.791 30.928 1.00 42.19 192 GLN A O 1
ATOM 1528 N N . HIS A 1 193 ? 17.000 13.054 31.524 1.00 44.84 193 HIS A N 1
ATOM 1529 C CA . HIS A 1 193 ? 18.127 12.234 31.082 1.00 44.84 193 HIS A CA 1
ATOM 1530 C C . HIS A 1 193 ? 17.994 10.721 31.311 1.00 44.84 193 HIS A C 1
ATOM 1532 O O . HIS A 1 193 ? 17.817 10.293 32.447 1.00 44.84 193 HIS A O 1
ATOM 1538 N N . ASP A 1 194 ? 18.242 9.920 30.265 1.00 36.75 194 ASP A N 1
ATOM 1539 C CA . ASP A 1 194 ? 18.690 8.538 30.451 1.00 36.75 194 ASP A CA 1
ATOM 1540 C C . ASP A 1 194 ? 19.648 8.063 29.341 1.00 36.75 194 ASP A C 1
ATOM 1542 O O . ASP A 1 194 ? 19.543 8.439 28.169 1.00 36.75 194 ASP A O 1
ATOM 1546 N N . THR A 1 195 ? 20.629 7.265 29.749 1.00 43.91 195 THR A N 1
ATOM 1547 C CA . THR A 1 195 ? 22.015 7.266 29.236 1.00 4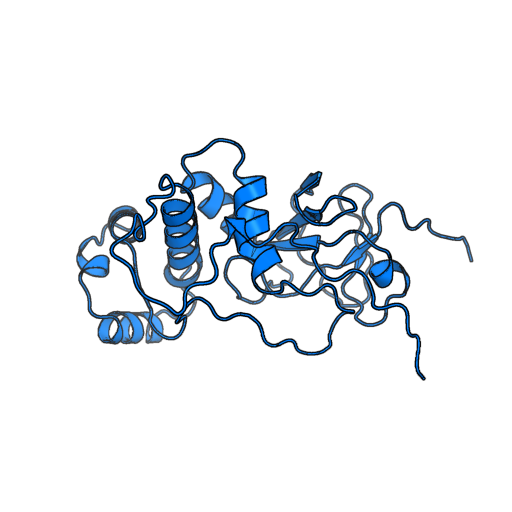3.91 195 THR A CA 1
ATOM 1548 C C . THR A 1 195 ? 22.288 6.299 28.079 1.00 43.91 195 THR A C 1
ATOM 1550 O O . THR A 1 195 ? 23.438 6.101 27.709 1.00 43.91 195 THR A O 1
ATOM 1553 N N . ASN A 1 196 ? 21.253 5.721 27.465 1.00 45.06 196 ASN A N 1
ATOM 1554 C CA . ASN A 1 196 ? 21.391 4.804 26.322 1.00 45.06 196 ASN A CA 1
ATOM 1555 C C . ASN A 1 196 ? 20.509 5.207 25.132 1.00 45.06 196 ASN A C 1
ATOM 1557 O O . ASN A 1 196 ? 19.906 4.372 24.460 1.00 45.06 196 ASN A O 1
ATOM 1561 N N . ARG A 1 197 ? 20.425 6.510 24.855 1.00 44.28 197 ARG A N 1
ATOM 1562 C CA . ARG A 1 197 ? 19.724 7.040 23.681 1.00 44.28 197 ARG A CA 1
ATOM 1563 C C . ARG A 1 197 ? 20.727 7.685 22.741 1.00 44.28 197 ARG A C 1
ATOM 1565 O O . ARG A 1 197 ? 21.345 8.690 23.079 1.00 44.28 197 ARG A O 1
ATOM 1572 N N . PHE A 1 198 ? 20.868 7.128 21.545 1.00 46.34 198 PHE A N 1
ATOM 1573 C CA . PHE A 1 198 ? 21.556 7.820 20.464 1.00 46.34 198 PHE A CA 1
ATOM 1574 C C . PHE A 1 198 ? 20.637 8.935 19.965 1.00 46.34 198 PHE A C 1
ATOM 1576 O O . PHE A 1 198 ? 19.560 8.674 19.430 1.00 46.34 198 PHE A O 1
ATOM 1583 N N . THR A 1 199 ? 21.030 10.188 20.175 1.00 48.31 199 THR A N 1
ATOM 1584 C CA . THR A 1 199 ? 20.312 11.340 19.628 1.00 48.31 199 THR A CA 1
ATOM 1585 C C . THR A 1 199 ? 20.331 11.238 18.105 1.00 48.31 199 THR A C 1
ATOM 1587 O O . THR A 1 199 ? 21.410 11.174 17.522 1.00 48.31 199 THR A O 1
ATOM 1590 N N . LEU A 1 200 ? 19.175 11.267 17.433 1.00 49.62 200 LEU A N 1
ATOM 1591 C CA . LEU A 1 200 ? 19.125 11.298 15.960 1.00 49.62 200 LEU A CA 1
ATOM 1592 C C . LEU A 1 200 ? 19.901 12.495 15.380 1.00 49.62 200 LEU A C 1
ATOM 1594 O O . LEU A 1 200 ? 20.443 12.399 14.289 1.00 49.62 200 LEU A O 1
ATOM 1598 N N . ALA A 1 201 ? 20.069 13.579 16.144 1.00 48.97 201 ALA A N 1
ATOM 1599 C CA . ALA A 1 201 ? 20.949 14.696 15.789 1.00 48.97 201 ALA A CA 1
ATOM 1600 C C . ALA A 1 201 ? 22.441 14.309 15.645 1.00 48.97 201 ALA A C 1
ATOM 1602 O O . ALA A 1 201 ? 23.206 15.033 15.012 1.00 48.97 201 ALA A O 1
ATOM 1603 N N . ALA A 1 202 ? 22.873 13.182 16.221 1.00 47.62 202 ALA A N 1
ATOM 1604 C CA . ALA A 1 202 ? 24.213 12.624 16.031 1.00 47.62 202 ALA A CA 1
ATOM 1605 C C . ALA A 1 202 ? 24.331 11.800 14.734 1.00 47.62 202 ALA A C 1
ATOM 1607 O O . ALA A 1 202 ? 25.444 11.537 14.269 1.00 47.62 202 ALA A O 1
ATOM 1608 N N . VAL A 1 203 ? 23.202 11.418 14.126 1.00 55.06 203 VAL A N 1
ATOM 1609 C CA . VAL A 1 203 ? 23.154 10.787 12.805 1.00 55.06 203 VAL A CA 1
ATOM 1610 C C . VAL A 1 203 ? 23.359 11.889 11.769 1.00 55.06 203 VAL A C 1
ATOM 1612 O O . VAL A 1 203 ? 22.425 12.541 11.318 1.00 55.06 203 VAL A O 1
ATOM 1615 N N . LYS A 1 204 ? 24.623 12.126 11.406 1.00 52.31 204 LYS A N 1
ATOM 1616 C CA . LYS A 1 204 ? 25.009 13.169 10.436 1.00 52.31 204 LYS A CA 1
ATOM 1617 C C . LYS A 1 204 ? 24.463 12.919 9.030 1.00 52.31 204 LYS A C 1
ATOM 1619 O O . LYS A 1 204 ? 24.313 13.860 8.259 1.00 52.31 204 LYS A O 1
ATOM 1624 N N . ALA A 1 205 ? 24.209 11.658 8.698 1.00 49.94 205 ALA A N 1
ATOM 1625 C CA . ALA A 1 205 ? 23.557 11.235 7.473 1.00 49.94 205 ALA A CA 1
ATOM 1626 C C . ALA A 1 205 ? 23.033 9.810 7.664 1.00 49.94 205 ALA A C 1
ATOM 1628 O O . ALA A 1 205 ? 23.730 8.957 8.217 1.00 49.94 205 ALA A O 1
ATOM 1629 N N . TRP A 1 206 ? 21.825 9.551 7.175 1.00 53.09 206 TRP A N 1
ATOM 1630 C CA . TRP A 1 206 ? 21.311 8.204 6.976 1.00 53.09 206 TRP A CA 1
ATOM 1631 C C . TRP A 1 206 ? 21.266 7.955 5.474 1.00 53.09 206 TRP A C 1
ATOM 1633 O O . TRP A 1 206 ? 20.608 8.696 4.745 1.00 53.09 206 TRP A O 1
ATOM 1643 N N . LYS A 1 207 ? 21.980 6.938 4.994 1.00 52.06 207 LYS A N 1
ATOM 1644 C CA . LYS A 1 207 ? 21.908 6.520 3.595 1.00 52.06 207 LYS A CA 1
ATOM 1645 C C . LYS A 1 207 ? 21.299 5.133 3.554 1.00 52.06 207 LYS A C 1
ATOM 1647 O O . LYS A 1 207 ? 21.805 4.213 4.192 1.00 52.06 207 LYS A O 1
ATOM 1652 N N . ARG A 1 208 ? 20.226 4.983 2.780 1.00 53.16 208 ARG A N 1
ATOM 1653 C CA . ARG A 1 208 ? 19.710 3.666 2.417 1.00 53.16 208 ARG A CA 1
ATOM 1654 C C . ARG A 1 208 ? 20.830 2.940 1.673 1.00 53.16 208 ARG A C 1
ATOM 1656 O O . ARG A 1 208 ? 21.281 3.461 0.655 1.00 53.16 208 ARG A O 1
ATOM 1663 N N . GLU A 1 209 ? 21.327 1.824 2.208 1.00 50.28 209 GLU A N 1
ATOM 1664 C CA . GLU A 1 209 ? 22.538 1.169 1.698 1.00 50.28 209 GLU A CA 1
ATOM 1665 C C . GLU A 1 209 ? 22.442 0.989 0.173 1.00 50.28 209 GLU A C 1
ATOM 1667 O O . GLU A 1 209 ? 21.557 0.307 -0.344 1.00 50.28 209 GLU A O 1
ATOM 1672 N N . SER A 1 210 ? 23.303 1.691 -0.562 1.00 47.72 210 SER A N 1
ATOM 1673 C CA . SER A 1 210 ? 23.448 1.551 -2.005 1.00 47.72 210 SER A CA 1
ATOM 1674 C C . SER A 1 210 ? 24.497 0.478 -2.224 1.00 47.72 210 SER A C 1
ATOM 1676 O O . SER A 1 210 ? 25.635 0.722 -1.841 1.00 47.72 210 SER A O 1
ATOM 1678 N N . ARG A 1 211 ? 24.078 -0.673 -2.773 1.00 43.47 211 ARG A N 1
ATOM 1679 C CA . ARG A 1 211 ? 24.895 -1.747 -3.368 1.00 43.47 211 ARG A CA 1
ATOM 1680 C C . ARG A 1 211 ? 26.339 -1.746 -2.844 1.00 43.47 211 ARG A C 1
ATOM 1682 O O . ARG A 1 211 ? 27.163 -0.995 -3.350 1.00 43.47 211 ARG A O 1
ATOM 1689 N N . GLY A 1 212 ? 26.624 -2.564 -1.829 1.00 41.09 212 GLY A N 1
ATOM 1690 C CA . GLY A 1 212 ? 27.997 -2.778 -1.380 1.00 41.09 212 GLY A CA 1
ATOM 1691 C C . GLY A 1 212 ? 28.855 -3.174 -2.577 1.00 41.09 212 GLY A C 1
ATOM 1692 O O . GLY A 1 212 ? 28.671 -4.258 -3.134 1.00 41.09 212 GLY A O 1
ATOM 1693 N N . ASP A 1 213 ? 29.739 -2.274 -3.001 1.00 34.84 213 ASP A N 1
ATOM 1694 C CA . ASP A 1 213 ? 30.807 -2.620 -3.919 1.00 34.84 213 ASP A CA 1
ATOM 1695 C C . ASP A 1 213 ? 31.634 -3.683 -3.210 1.00 34.84 213 ASP A C 1
ATOM 1697 O O . ASP A 1 213 ? 32.235 -3.450 -2.159 1.00 34.84 213 ASP A O 1
ATOM 1701 N N . GLY A 1 214 ? 31.567 -4.895 -3.754 1.00 42.25 214 GLY A N 1
ATOM 1702 C CA . GLY A 1 214 ? 32.347 -6.018 -3.286 1.00 42.25 214 GLY A CA 1
ATOM 1703 C C . GLY A 1 214 ? 33.825 -5.686 -3.404 1.00 42.25 214 GLY A C 1
ATOM 1704 O O . GLY A 1 214 ? 34.418 -5.851 -4.464 1.00 42.25 214 GLY A O 1
ATOM 1705 N N . TYR A 1 215 ? 34.425 -5.284 -2.293 1.00 29.27 215 TYR A N 1
ATOM 1706 C CA . TYR A 1 215 ? 35.843 -5.465 -2.056 1.00 29.27 215 TYR A CA 1
ATOM 1707 C C . TYR A 1 215 ? 35.978 -6.543 -0.988 1.00 29.27 215 TYR A C 1
ATOM 1709 O O . TYR A 1 215 ? 35.956 -6.275 0.209 1.00 29.27 215 TYR A O 1
ATOM 1717 N N . TYR A 1 216 ? 36.061 -7.788 -1.457 1.00 35.16 216 TYR A N 1
ATOM 1718 C CA . TYR A 1 216 ? 36.663 -8.861 -0.680 1.00 35.16 216 TYR A CA 1
ATOM 1719 C C . TYR A 1 216 ? 38.168 -8.586 -0.586 1.00 35.16 216 TYR A C 1
ATOM 1721 O O . TYR A 1 216 ? 38.847 -8.536 -1.614 1.00 35.16 216 TYR A O 1
ATOM 1729 N N . LEU A 1 217 ? 38.670 -8.444 0.639 1.00 32.88 217 LEU A N 1
ATOM 1730 C CA . LEU A 1 217 ? 39.986 -8.931 1.051 1.00 32.88 217 LEU A CA 1
ATOM 1731 C C . LEU A 1 217 ? 39.794 -9.768 2.313 1.00 32.88 217 LEU A C 1
ATOM 1733 O O . LEU A 1 217 ? 39.057 -9.298 3.209 1.00 32.88 217 LEU A O 1
#

Organism: NCBI:txid48507

Radius of gyration: 19.63 Å; chains: 1; bounding box: 62×33×62 Å

Foldseek 3Di:
DDDDDLVAEEEADQAALLQRHGQDQQFWKKKFFADPLLLATDDIWDTDGRHPDQPDQDQTPNHTYHNDLPDPSNLNHTHMGMHGPVLLVLLVVLADDPDSRRLSSCSGVVQPLADDGRDPPDPGPCVDPLVFQAADQVLCVVVVRSCRNVDGSVVVVVVCVVVVPDCSSRNRSSSVSNNVVNDDDDPPPPDPDDDPDDDVVVCPDDGRDDDPPDDDD